Protein AF-A0A9P5J739-F1 (afdb_monomer)

Sequence (264 aa):
MPNDSCGRVELVLGLQVTRLSRQAAESRHHHNPAPRLNTVLTLGKTCRMSEDNEIWNPNIGSKTSILVLDRDVWLEILLHFDDPRDILCLRMVSKWLQLITLEMGVWNRFLRTQCAVNYVPSCTFPFSDMDRHQLERVTTRPYRMIHKLLSPDPMCIMETVLRLYSVPTSEDSADETILDISVIAGGRYVVTASSAQKVVVWDLGLSSALEGGPESSPQALAVIDAPERLFSIYTIMLRVLPTKDSSSYRVVLGVDTHDTNDWK

Radius of gyration: 24.79 Å; Cα contacts (8 Å, |Δi|>4): 273; chains: 1; bounding box: 56×50×78 Å

Structure (mmCIF, N/CA/C/O backbone):
data_AF-A0A9P5J739-F1
#
_entry.id   AF-A0A9P5J739-F1
#
loop_
_atom_site.group_PDB
_atom_site.id
_atom_site.type_symbol
_atom_site.label_atom_id
_atom_site.label_alt_id
_atom_site.label_comp_id
_atom_site.label_asym_id
_atom_site.label_entity_id
_atom_site.label_seq_id
_atom_site.pdbx_PDB_ins_code
_atom_site.Cartn_x
_atom_site.Cartn_y
_atom_site.Cartn_z
_atom_site.occupancy
_atom_site.B_iso_or_equiv
_atom_site.auth_seq_id
_atom_site.auth_comp_id
_atom_site.auth_asym_id
_atom_site.auth_atom_id
_atom_site.pdbx_PDB_model_num
ATOM 1 N N . MET A 1 1 ? -21.728 -30.200 36.024 1.00 36.47 1 MET A N 1
ATOM 2 C CA . MET A 1 1 ? -20.700 -29.148 35.908 1.00 36.47 1 MET A CA 1
ATOM 3 C C . MET A 1 1 ? -20.781 -28.660 34.472 1.00 36.47 1 MET A C 1
ATOM 5 O O . MET A 1 1 ? -20.498 -29.471 33.596 1.00 36.47 1 MET A O 1
ATOM 9 N N . PRO A 1 2 ? -21.355 -27.477 34.197 1.00 33.59 2 PRO A N 1
ATOM 10 C CA . PRO A 1 2 ? -21.497 -27.006 32.827 1.00 33.59 2 PRO A CA 1
ATOM 11 C C . PRO A 1 2 ? -20.138 -26.514 32.321 1.00 33.59 2 PRO A C 1
ATOM 13 O O . PRO A 1 2 ? -19.382 -25.904 33.066 1.00 33.59 2 PRO A O 1
ATOM 16 N N . ASN A 1 3 ? -19.835 -26.840 31.068 1.00 29.14 3 ASN A N 1
ATOM 17 C CA . ASN A 1 3 ? -18.685 -26.323 30.344 1.00 29.14 3 ASN A CA 1
ATOM 18 C C . ASN A 1 3 ? -18.867 -24.814 30.153 1.00 29.14 3 ASN A C 1
ATOM 20 O O . ASN A 1 3 ? -19.799 -24.409 29.453 1.00 29.14 3 ASN A O 1
ATOM 24 N N . ASP A 1 4 ? -17.981 -24.009 30.736 1.00 29.42 4 ASP A N 1
ATOM 25 C CA . ASP A 1 4 ? -17.870 -22.596 30.395 1.00 29.42 4 ASP A CA 1
ATOM 26 C C . ASP A 1 4 ? -17.334 -22.485 28.967 1.00 29.42 4 ASP A C 1
ATOM 28 O O . ASP A 1 4 ? -16.168 -22.717 28.650 1.00 29.42 4 ASP A O 1
ATOM 32 N N . SER A 1 5 ? -18.260 -22.204 28.059 1.00 29.22 5 SER A N 1
ATOM 33 C CA . SER A 1 5 ? -17.972 -21.869 26.679 1.00 29.22 5 SER A CA 1
ATOM 34 C C . SER A 1 5 ? -17.257 -20.520 26.636 1.00 29.22 5 SER A C 1
ATOM 36 O O . SER A 1 5 ? -17.880 -19.485 26.870 1.00 29.22 5 SER A O 1
ATOM 38 N N . CYS A 1 6 ? -15.970 -20.541 26.285 1.00 29.09 6 CYS A N 1
ATOM 39 C CA . CYS A 1 6 ? -15.212 -19.380 25.828 1.00 29.09 6 CYS A CA 1
ATOM 40 C C . CYS A 1 6 ? -16.013 -18.655 24.729 1.00 29.09 6 CYS A C 1
ATOM 42 O O . CYS A 1 6 ? -16.168 -19.144 23.604 1.00 29.09 6 CYS A O 1
ATOM 44 N N . GLY A 1 7 ? -16.602 -17.515 25.090 1.00 25.39 7 GLY A N 1
ATOM 45 C CA . GLY A 1 7 ? -17.452 -16.718 24.218 1.00 25.39 7 GLY A CA 1
ATOM 46 C C . GLY A 1 7 ? -16.613 -15.910 23.239 1.00 25.39 7 GLY A C 1
ATOM 47 O O . GLY A 1 7 ? -16.340 -14.737 23.471 1.00 25.39 7 GLY A O 1
ATOM 48 N N . ARG A 1 8 ? -16.219 -16.514 22.118 1.00 31.52 8 ARG A N 1
ATOM 49 C CA . ARG A 1 8 ? -15.669 -15.769 20.980 1.00 31.52 8 ARG A CA 1
ATOM 50 C C . ARG A 1 8 ? -16.797 -14.964 20.330 1.00 31.52 8 ARG A C 1
ATOM 52 O O . ARG A 1 8 ? -17.573 -15.499 19.542 1.00 31.52 8 ARG A O 1
ATOM 59 N N . VAL A 1 9 ? -16.897 -13.681 20.663 1.00 26.48 9 VAL A N 1
ATOM 60 C CA . VAL A 1 9 ? -17.798 -12.750 19.972 1.00 26.48 9 VAL A CA 1
ATOM 61 C C . VAL A 1 9 ? -17.115 -12.314 18.677 1.00 26.48 9 VAL A C 1
ATOM 63 O O . VAL A 1 9 ? -16.174 -11.530 18.696 1.00 26.48 9 VAL A O 1
ATOM 66 N N . GLU A 1 10 ? -17.554 -12.850 17.536 1.00 30.42 10 GLU A N 1
ATOM 67 C CA . GLU A 1 10 ? -17.090 -12.377 16.230 1.00 30.42 10 GLU A CA 1
ATOM 68 C C . GLU A 1 10 ? -17.941 -11.194 15.770 1.00 30.42 10 GLU A C 1
ATOM 70 O O . GLU A 1 10 ? -19.036 -11.366 15.232 1.00 30.42 10 GLU A O 1
ATOM 75 N N . LEU A 1 11 ? -17.418 -9.979 15.924 1.00 36.81 11 LEU A N 1
ATOM 76 C CA . LEU A 1 11 ? -17.921 -8.846 15.157 1.00 36.81 11 LEU A CA 1
ATOM 77 C C . LEU A 1 11 ? -17.356 -8.965 13.733 1.00 36.81 11 LEU A C 1
ATOM 79 O O . LEU A 1 11 ? -16.225 -8.567 13.462 1.00 36.81 11 LEU A O 1
ATOM 83 N N . VAL A 1 12 ? -18.109 -9.589 12.823 1.00 37.84 12 VAL A N 1
ATOM 84 C CA . VAL A 1 12 ? -17.742 -9.653 11.402 1.00 37.84 12 VAL A CA 1
ATOM 85 C C . VAL A 1 12 ? -18.142 -8.340 10.749 1.00 37.84 12 VAL A C 1
ATOM 87 O O . VAL A 1 12 ? -19.239 -8.193 10.213 1.00 37.84 12 VAL A O 1
ATOM 90 N N . LEU A 1 13 ? -17.228 -7.378 10.779 1.00 38.69 13 LEU A N 1
ATOM 91 C CA . LEU A 1 13 ? -17.367 -6.169 9.985 1.00 38.69 13 LEU A CA 1
ATOM 92 C C . LEU A 1 13 ? -16.955 -6.504 8.556 1.00 38.69 13 LEU A C 1
ATOM 94 O O . LEU A 1 13 ? -15.770 -6.557 8.225 1.00 38.69 13 LEU A O 1
ATOM 98 N N . GLY A 1 14 ? -17.941 -6.809 7.715 1.00 31.06 14 GLY A N 1
ATOM 99 C CA . GLY A 1 14 ? -17.743 -6.856 6.274 1.00 31.06 14 GLY A CA 1
ATOM 100 C C . GLY A 1 14 ? -17.562 -5.433 5.769 1.00 31.06 14 GLY A C 1
ATOM 101 O O . GLY A 1 14 ? -18.549 -4.758 5.493 1.00 31.06 14 GLY A O 1
ATOM 102 N N . LEU A 1 15 ? -16.318 -4.967 5.654 1.00 33.56 15 LEU A N 1
ATOM 103 C CA . LEU A 1 15 ? -16.038 -3.679 5.033 1.00 33.56 15 LEU A CA 1
ATOM 104 C C . LEU A 1 15 ? -16.091 -3.867 3.511 1.00 33.56 15 LEU A C 1
ATOM 106 O O . LEU A 1 15 ? -15.068 -3.921 2.833 1.00 33.56 15 LEU A O 1
ATOM 110 N N . GLN A 1 16 ? -17.299 -4.030 2.964 1.00 32.28 16 GLN A N 1
ATOM 111 C CA . GLN A 1 16 ? -17.499 -3.884 1.527 1.00 32.28 16 GLN A CA 1
ATOM 112 C C . GLN A 1 16 ? -17.360 -2.399 1.203 1.00 32.28 16 GLN A C 1
ATOM 114 O O . GLN A 1 16 ? -18.295 -1.621 1.381 1.00 32.28 16 GLN A O 1
ATOM 119 N N . VAL A 1 17 ? -16.191 -1.993 0.700 1.00 31.20 17 VAL A N 1
ATOM 120 C CA . VAL A 1 17 ? -16.054 -0.719 -0.020 1.00 31.20 17 VAL A CA 1
ATOM 121 C C . VAL A 1 17 ? -16.750 -0.882 -1.375 1.00 31.20 17 VAL A C 1
ATOM 123 O O . VAL A 1 17 ? -16.129 -0.926 -2.433 1.00 31.20 17 VAL A O 1
ATOM 126 N N . THR A 1 18 ? -18.068 -1.050 -1.358 1.00 29.05 18 THR A N 1
ATOM 127 C CA . THR A 1 18 ? -18.894 -0.981 -2.557 1.00 29.05 18 THR A CA 1
ATOM 128 C C . THR A 1 18 ? -19.096 0.490 -2.885 1.00 29.05 18 THR A C 1
ATOM 130 O O . THR A 1 18 ? -19.921 1.161 -2.266 1.00 29.05 18 THR A O 1
ATOM 133 N N . ARG A 1 19 ? -18.371 1.005 -3.890 1.00 32.91 19 ARG A N 1
ATOM 134 C CA . ARG A 1 19 ? -18.888 2.142 -4.670 1.00 32.91 19 ARG A CA 1
ATOM 135 C C . ARG A 1 19 ? -20.291 1.731 -5.137 1.00 32.91 19 ARG A C 1
ATOM 137 O O . ARG A 1 19 ? -20.443 0.701 -5.791 1.00 32.91 19 ARG A O 1
ATOM 144 N N . LEU A 1 20 ? -21.313 2.509 -4.778 1.00 30.77 20 LEU A N 1
ATOM 145 C CA . LEU A 1 20 ? -22.657 2.381 -5.339 1.00 30.77 20 LEU A CA 1
ATOM 146 C C . LEU A 1 20 ? -22.583 2.629 -6.854 1.00 30.77 20 LEU A C 1
ATOM 148 O O . LEU A 1 20 ? -22.642 3.767 -7.311 1.00 30.77 20 LEU A O 1
ATOM 152 N N . SER A 1 21 ? -22.474 1.563 -7.643 1.00 31.34 21 SER A N 1
ATOM 153 C CA . SER A 1 21 ? -22.811 1.576 -9.067 1.00 31.34 21 SER A CA 1
ATOM 154 C C . SER A 1 21 ? -23.526 0.279 -9.443 1.00 31.34 21 SER A C 1
ATOM 156 O O . SER A 1 21 ? -23.062 -0.817 -9.140 1.00 31.34 21 SER A O 1
ATOM 158 N N . ARG A 1 22 ? -24.697 0.442 -10.065 1.00 31.36 22 ARG A N 1
ATOM 159 C CA . ARG A 1 22 ? -25.649 -0.587 -10.508 1.00 31.36 22 ARG A CA 1
ATOM 160 C C . ARG A 1 22 ? -25.038 -1.672 -11.418 1.00 31.36 22 ARG A C 1
ATOM 162 O O . ARG A 1 22 ? -24.321 -1.345 -12.352 1.00 31.36 22 ARG A O 1
ATOM 169 N N . GLN A 1 23 ? -25.574 -2.886 -11.221 1.00 30.50 23 GLN A N 1
ATOM 170 C CA . GLN A 1 23 ? -25.835 -4.002 -12.162 1.00 30.50 23 GLN A CA 1
ATOM 171 C C . GLN A 1 23 ? -24.810 -5.137 -12.420 1.00 30.50 23 GLN A C 1
ATOM 173 O O . GLN A 1 23 ? -23.704 -4.905 -12.883 1.00 30.50 23 GLN A O 1
ATOM 178 N N . ALA A 1 24 ? -25.368 -6.360 -12.248 1.00 29.58 24 ALA A N 1
ATOM 179 C CA . ALA A 1 24 ? -25.164 -7.674 -12.908 1.00 29.58 24 ALA A CA 1
ATOM 180 C C . ALA A 1 24 ? -23.837 -8.445 -12.658 1.00 29.58 24 ALA A C 1
ATOM 182 O O . ALA A 1 24 ? -22.766 -7.931 -12.936 1.00 29.58 24 ALA A O 1
ATOM 183 N N . ALA A 1 25 ? -23.848 -9.609 -11.969 1.00 28.16 25 ALA A N 1
ATOM 184 C CA . ALA A 1 25 ? -24.137 -10.991 -12.455 1.00 28.16 25 ALA A CA 1
ATOM 185 C C . ALA A 1 25 ? -23.016 -11.498 -13.409 1.00 28.16 25 ALA A C 1
ATOM 187 O O . ALA A 1 25 ? -22.732 -10.809 -14.373 1.00 28.16 25 ALA A O 1
ATOM 188 N N . GLU A 1 26 ? -22.263 -12.600 -13.238 1.00 30.44 26 GLU A N 1
ATOM 189 C CA . GLU A 1 26 ? -22.502 -13.979 -12.762 1.00 30.44 26 GLU A CA 1
ATOM 190 C C . GLU A 1 26 ? -21.155 -14.737 -12.505 1.00 30.44 26 GLU A C 1
ATOM 192 O O . GLU A 1 26 ? -20.167 -14.458 -13.170 1.00 30.44 26 GLU A O 1
ATOM 197 N N . SER A 1 27 ? -21.148 -15.694 -11.547 1.00 32.00 27 SER A N 1
ATOM 198 C CA . SER A 1 27 ? -20.610 -17.100 -11.541 1.00 32.00 27 SER A CA 1
ATOM 199 C C . SER A 1 27 ? -19.379 -17.499 -12.422 1.00 32.00 27 SER A C 1
ATOM 201 O O . SER A 1 27 ? -19.347 -17.132 -13.583 1.00 32.00 27 SER A O 1
ATOM 203 N N . ARG A 1 28 ? -18.390 -18.370 -12.092 1.00 33.81 28 ARG A N 1
ATOM 204 C CA . ARG A 1 28 ? -18.250 -19.582 -11.229 1.00 33.81 28 ARG A CA 1
ATOM 205 C C . ARG A 1 28 ? -16.767 -20.081 -11.185 1.00 33.81 28 ARG A C 1
ATOM 207 O O . ARG A 1 28 ? -16.017 -19.860 -12.123 1.00 33.81 28 ARG A O 1
ATOM 214 N N . HIS A 1 29 ? -16.442 -20.821 -10.111 1.00 32.06 29 HIS A N 1
ATOM 215 C CA . HIS A 1 29 ? -15.453 -21.906 -9.835 1.00 32.06 29 HIS A CA 1
ATOM 216 C C . HIS A 1 29 ? -14.186 -22.199 -10.691 1.00 32.06 29 HIS A C 1
ATOM 218 O O . HIS A 1 29 ? -14.312 -22.539 -11.859 1.00 32.06 29 HIS A O 1
ATOM 224 N N . HIS A 1 30 ? -13.017 -22.358 -10.022 1.00 35.12 30 HIS A N 1
ATOM 225 C CA . HIS A 1 30 ? -12.230 -23.623 -9.944 1.00 35.12 30 HIS A CA 1
ATOM 226 C C . HIS A 1 30 ? -11.034 -23.592 -8.945 1.00 35.12 30 HIS A C 1
ATOM 228 O O . HIS A 1 30 ? -10.687 -22.547 -8.408 1.00 35.12 30 HIS A O 1
ATOM 234 N N . HIS A 1 31 ? -10.497 -24.785 -8.633 1.00 31.41 31 HIS A N 1
ATOM 235 C CA . HIS A 1 31 ? -9.646 -25.194 -7.494 1.00 31.41 31 HIS A CA 1
ATOM 236 C C . HIS A 1 31 ? -8.120 -25.297 -7.788 1.00 31.41 31 HIS A C 1
ATOM 238 O O . HIS A 1 31 ? -7.759 -25.757 -8.864 1.00 31.41 31 HIS A O 1
ATOM 244 N N . ASN A 1 32 ? -7.306 -25.110 -6.722 1.00 33.34 32 ASN A N 1
ATOM 245 C CA . ASN A 1 32 ? -5.982 -25.720 -6.383 1.00 33.34 32 ASN A CA 1
ATOM 246 C C . ASN A 1 32 ? -4.694 -25.344 -7.169 1.00 33.34 32 ASN A C 1
ATOM 248 O O . ASN A 1 32 ? -4.785 -24.949 -8.323 1.00 33.34 32 ASN A O 1
ATOM 252 N N . PRO A 1 33 ? -3.475 -25.658 -6.652 1.00 39.25 33 PRO A N 1
ATOM 253 C CA . PRO A 1 33 ? -2.885 -25.422 -5.321 1.00 39.25 33 PRO A CA 1
ATOM 254 C C . PRO A 1 33 ? -1.524 -24.662 -5.393 1.00 39.25 33 PRO A C 1
ATOM 256 O O . PRO A 1 33 ? -1.002 -24.360 -6.460 1.00 39.25 33 PRO A O 1
ATOM 259 N N . ALA A 1 34 ? -0.947 -24.356 -4.225 1.00 35.12 34 ALA A N 1
ATOM 260 C CA . ALA A 1 34 ? 0.280 -23.574 -4.005 1.00 35.12 34 ALA A CA 1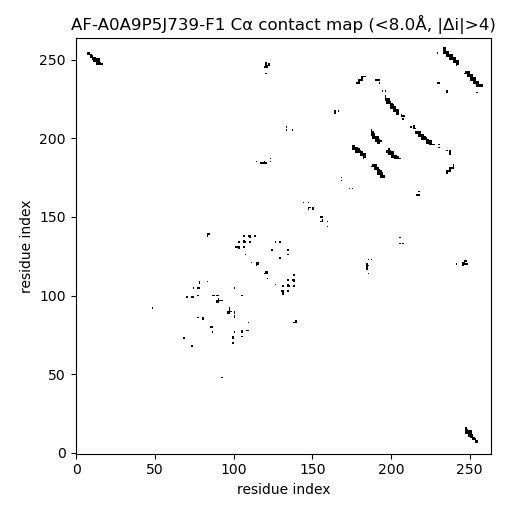
ATOM 261 C C . ALA A 1 34 ? 1.592 -24.169 -4.571 1.00 35.12 34 ALA A C 1
ATOM 263 O O . ALA A 1 34 ? 1.723 -25.392 -4.647 1.00 35.12 34 ALA A O 1
ATOM 264 N N . PRO A 1 35 ? 2.641 -23.334 -4.740 1.00 34.31 35 PRO A N 1
ATOM 265 C CA . PRO A 1 35 ? 4.021 -23.776 -4.586 1.00 34.31 35 PRO A CA 1
ATOM 266 C C . PRO A 1 35 ? 4.739 -23.104 -3.403 1.00 34.31 35 PRO A C 1
ATOM 268 O O . PRO A 1 35 ? 4.459 -21.976 -2.997 1.00 34.31 35 PRO A O 1
ATOM 271 N N . ARG A 1 36 ? 5.684 -23.864 -2.844 1.00 26.69 36 ARG A N 1
ATOM 272 C CA . ARG A 1 36 ? 6.583 -23.516 -1.741 1.00 26.69 36 ARG A CA 1
ATOM 273 C C . ARG A 1 36 ? 7.941 -23.014 -2.261 1.00 26.69 36 ARG A C 1
ATOM 275 O O . ARG A 1 36 ? 8.475 -23.599 -3.191 1.00 26.69 36 ARG A O 1
ATOM 282 N N . LEU A 1 37 ? 8.502 -22.076 -1.488 1.00 26.72 37 LEU A N 1
ATOM 283 C CA . LEU A 1 37 ? 9.913 -21.859 -1.102 1.00 26.72 37 LEU A CA 1
ATOM 284 C C . LEU A 1 37 ? 10.981 -21.403 -2.126 1.00 26.72 37 LEU A C 1
ATOM 286 O O . LEU A 1 37 ? 11.335 -22.111 -3.055 1.00 26.72 37 LEU A O 1
ATOM 290 N N . ASN A 1 38 ? 11.607 -20.285 -1.720 1.00 26.17 38 ASN A N 1
ATOM 291 C CA . ASN A 1 38 ? 13.031 -19.913 -1.730 1.00 26.17 38 ASN A CA 1
ATOM 292 C C . ASN A 1 38 ? 13.809 -19.881 -3.051 1.00 26.17 38 ASN A C 1
ATOM 294 O O . ASN A 1 38 ? 14.088 -20.922 -3.629 1.00 26.17 38 ASN A O 1
ATOM 298 N N . THR A 1 39 ? 14.379 -18.710 -3.368 1.00 23.33 39 THR A N 1
ATOM 299 C CA . THR A 1 39 ? 15.836 -18.512 -3.554 1.00 23.33 39 THR A CA 1
ATOM 300 C C . THR A 1 39 ? 16.164 -17.014 -3.488 1.00 23.33 39 THR A C 1
ATOM 302 O O . THR A 1 39 ? 15.528 -16.198 -4.145 1.00 23.33 39 THR A O 1
ATOM 305 N N . VAL A 1 40 ? 17.153 -16.660 -2.665 1.00 24.52 40 VAL A N 1
ATOM 306 C CA . VAL A 1 40 ? 17.750 -15.321 -2.555 1.00 24.52 40 VAL A CA 1
ATOM 307 C C . VAL A 1 40 ? 18.926 -15.250 -3.527 1.00 24.52 40 VAL A C 1
ATOM 309 O O . VAL A 1 40 ? 19.845 -16.061 -3.429 1.00 24.52 40 VAL A O 1
ATOM 312 N N . LEU A 1 41 ? 18.921 -14.272 -4.433 1.00 18.92 41 LEU A N 1
ATOM 313 C CA . LEU A 1 41 ? 20.075 -13.907 -5.254 1.00 18.92 41 LEU A CA 1
ATOM 314 C C . LEU A 1 41 ? 20.340 -12.411 -5.087 1.00 18.92 41 LEU A C 1
ATOM 316 O O . LEU A 1 41 ? 19.578 -11.570 -5.553 1.00 18.92 41 LEU A O 1
ATOM 320 N N . THR A 1 42 ? 21.434 -12.086 -4.405 1.00 23.81 42 THR A N 1
ATOM 321 C CA . THR A 1 42 ? 21.932 -10.716 -4.271 1.00 23.81 42 THR A CA 1
ATOM 322 C C . THR A 1 42 ? 22.977 -10.482 -5.355 1.00 23.81 42 THR A C 1
ATOM 324 O O . THR A 1 42 ? 24.037 -11.106 -5.332 1.00 23.81 42 THR A O 1
ATOM 327 N N . LEU A 1 43 ? 22.706 -9.579 -6.299 1.00 21.38 43 LEU A N 1
ATOM 328 C CA . LEU A 1 43 ? 23.658 -9.178 -7.337 1.00 21.38 43 LEU A CA 1
ATOM 329 C C . LEU A 1 43 ? 23.899 -7.670 -7.240 1.00 21.38 43 LEU A C 1
ATOM 331 O O . LEU A 1 43 ? 23.127 -6.855 -7.731 1.00 21.38 43 LEU A O 1
ATOM 335 N N . GLY A 1 44 ? 24.982 -7.300 -6.558 1.00 24.39 44 GLY A N 1
ATOM 336 C CA . GLY A 1 44 ? 25.488 -5.934 -6.536 1.00 24.39 44 GLY A CA 1
ATOM 337 C C . GLY A 1 44 ? 26.398 -5.688 -7.736 1.00 24.39 44 GLY A C 1
ATOM 338 O O . GLY A 1 44 ? 27.455 -6.307 -7.844 1.00 24.39 44 GLY A O 1
ATOM 339 N N . LYS A 1 45 ? 26.015 -4.763 -8.619 1.00 27.05 45 LYS A N 1
ATOM 340 C CA . LYS A 1 45 ? 26.937 -4.107 -9.554 1.00 27.05 45 LYS A CA 1
ATOM 341 C C . LYS A 1 45 ? 26.637 -2.616 -9.597 1.00 27.05 45 LYS A C 1
ATOM 343 O O . LYS A 1 45 ? 25.527 -2.199 -9.905 1.00 27.05 45 LYS A O 1
ATOM 348 N N . THR A 1 46 ? 27.649 -1.818 -9.293 1.00 28.81 46 THR A N 1
ATOM 349 C CA . THR A 1 46 ? 27.668 -0.378 -9.526 1.00 28.81 46 THR A CA 1
ATOM 350 C C . THR A 1 46 ? 28.055 -0.128 -10.984 1.00 28.81 46 THR A C 1
ATOM 352 O O . THR A 1 46 ? 29.165 -0.441 -11.409 1.00 28.81 46 THR A O 1
ATOM 355 N N . CYS A 1 47 ? 27.133 0.422 -11.774 1.00 28.53 47 CYS A N 1
ATOM 356 C CA . CYS A 1 47 ? 27.419 0.892 -13.129 1.00 28.53 47 CYS A CA 1
ATOM 357 C C . CYS A 1 47 ? 27.895 2.352 -13.074 1.00 28.53 47 CYS A C 1
ATOM 359 O O . CYS A 1 47 ? 27.150 3.231 -12.649 1.00 28.53 47 CYS A O 1
ATOM 361 N N . ARG A 1 48 ? 29.132 2.616 -13.518 1.00 32.22 48 ARG A N 1
ATOM 362 C CA . ARG A 1 48 ? 29.571 3.960 -13.930 1.00 32.22 48 ARG A CA 1
ATOM 363 C C . ARG A 1 48 ? 29.215 4.142 -15.404 1.00 32.22 48 ARG A C 1
ATOM 365 O O . ARG A 1 48 ? 29.589 3.304 -16.219 1.00 32.22 48 ARG A O 1
ATOM 372 N N . MET A 1 49 ? 28.497 5.212 -15.724 1.00 31.41 49 MET A N 1
ATOM 373 C CA . MET A 1 49 ? 28.136 5.585 -17.095 1.00 31.41 49 MET A CA 1
ATOM 374 C C . MET A 1 49 ? 29.209 6.532 -17.660 1.00 31.41 49 MET A C 1
ATOM 376 O O . MET A 1 49 ? 29.619 7.445 -16.944 1.00 31.41 49 MET A O 1
ATOM 380 N N . SER A 1 50 ? 29.677 6.310 -18.899 1.00 36.31 50 SER A N 1
ATOM 381 C CA . SER A 1 50 ? 30.435 7.317 -19.663 1.00 36.31 50 SER A CA 1
ATOM 382 C C . SER A 1 50 ? 29.476 8.140 -20.522 1.00 36.31 50 SER A C 1
ATOM 384 O O . SER A 1 50 ? 28.493 7.623 -21.053 1.00 36.31 50 SER A O 1
ATOM 386 N N . GLU A 1 51 ? 29.738 9.442 -20.594 1.00 37.91 51 GLU A N 1
ATOM 387 C CA . GLU A 1 51 ? 28.926 10.434 -21.297 1.00 37.91 51 GLU A CA 1
ATOM 388 C C . GLU A 1 51 ? 29.396 10.593 -22.748 1.00 37.91 51 GLU A C 1
ATOM 390 O O . GLU A 1 51 ? 29.925 11.634 -23.122 1.00 37.91 51 GLU A O 1
ATOM 395 N N . ASP A 1 52 ? 29.191 9.579 -23.587 1.00 46.44 52 ASP A N 1
ATOM 396 C CA . ASP A 1 52 ? 29.435 9.713 -25.027 1.00 46.44 52 ASP A CA 1
ATOM 397 C C . ASP A 1 52 ? 28.095 9.896 -25.761 1.00 46.44 52 ASP A C 1
ATOM 399 O O . ASP A 1 52 ? 27.384 8.948 -26.095 1.00 46.44 52 ASP A O 1
ATOM 403 N N . ASN A 1 53 ? 27.715 11.163 -25.970 1.00 43.50 53 ASN A N 1
ATOM 404 C CA . ASN A 1 53 ? 26.566 11.569 -26.787 1.00 43.50 53 ASN A CA 1
ATOM 405 C C . ASN A 1 53 ? 26.932 11.492 -28.283 1.00 43.50 53 ASN A C 1
ATOM 407 O O . ASN A 1 53 ? 27.186 12.514 -28.922 1.00 43.50 53 ASN A O 1
ATOM 411 N N . GLU A 1 54 ? 26.936 10.292 -28.863 1.00 45.75 54 GLU A N 1
ATOM 412 C CA . GLU A 1 54 ? 26.986 10.142 -30.321 1.00 45.75 54 GLU A CA 1
ATOM 413 C C . GLU A 1 54 ? 25.583 10.245 -30.942 1.00 45.75 54 GLU A C 1
ATOM 415 O O . GLU A 1 54 ? 24.627 9.575 -30.542 1.00 45.75 54 GLU A O 1
ATOM 420 N N . ILE A 1 55 ? 25.463 11.115 -31.948 1.00 47.62 55 ILE A N 1
ATOM 421 C CA . ILE A 1 55 ? 24.275 11.271 -32.790 1.00 47.62 55 ILE A CA 1
ATOM 422 C C . ILE A 1 55 ? 24.138 10.005 -33.647 1.00 47.62 55 ILE A C 1
ATOM 424 O O . ILE A 1 55 ? 24.980 9.718 -34.495 1.00 47.62 55 ILE A O 1
ATOM 428 N N . TRP A 1 56 ? 23.074 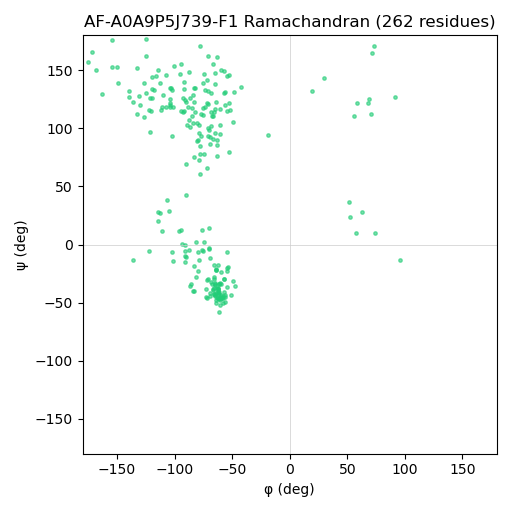9.239 -33.408 1.00 47.31 56 TRP A N 1
ATOM 429 C CA . TRP A 1 56 ? 22.809 7.948 -34.046 1.00 47.31 56 TRP A CA 1
ATOM 430 C C . TRP A 1 56 ? 22.673 8.078 -35.577 1.00 47.31 56 TRP A C 1
ATOM 432 O O . TRP A 1 56 ? 21.758 8.740 -36.068 1.00 47.31 56 TRP A O 1
ATOM 442 N N . ASN A 1 57 ? 23.580 7.439 -36.329 1.00 48.25 57 ASN A N 1
ATOM 443 C CA . ASN A 1 57 ? 23.575 7.395 -37.796 1.00 48.25 57 ASN A CA 1
ATOM 444 C C . ASN A 1 57 ? 23.258 5.958 -38.286 1.00 48.25 57 ASN A C 1
ATOM 446 O O . ASN A 1 57 ? 24.051 5.052 -38.027 1.00 48.25 57 ASN A O 1
ATOM 450 N N . PRO A 1 58 ? 22.130 5.712 -38.984 1.00 49.44 58 PRO A N 1
ATOM 451 C CA . PRO A 1 58 ? 21.604 4.359 -39.230 1.00 49.44 58 PRO A CA 1
ATOM 452 C C . PRO A 1 58 ? 22.332 3.478 -40.269 1.00 49.44 58 PRO A C 1
ATOM 454 O O . PRO A 1 58 ? 21.875 2.366 -40.514 1.00 49.44 58 PRO A O 1
ATOM 457 N N . ASN A 1 59 ? 23.433 3.907 -40.898 1.00 52.91 59 ASN A N 1
ATOM 458 C CA . ASN A 1 59 ? 23.902 3.282 -42.152 1.00 52.91 59 ASN A CA 1
ATOM 459 C C . ASN A 1 59 ? 25.258 2.544 -42.126 1.00 52.91 59 ASN A C 1
ATOM 461 O O . ASN A 1 59 ? 25.900 2.432 -43.169 1.00 52.91 59 ASN A O 1
ATOM 465 N N . ILE A 1 60 ? 25.716 1.984 -40.999 1.00 51.25 60 ILE A N 1
ATOM 466 C CA . ILE A 1 60 ? 26.959 1.181 -40.984 1.00 51.25 60 ILE A CA 1
ATOM 467 C C . ILE A 1 60 ? 26.773 -0.148 -40.234 1.00 51.25 60 ILE A C 1
ATOM 469 O O . ILE A 1 60 ? 26.641 -0.158 -39.019 1.00 51.25 60 ILE A O 1
ATOM 473 N N . GLY A 1 61 ? 26.828 -1.260 -40.984 1.00 48.50 61 GLY A N 1
ATOM 474 C CA . GLY A 1 61 ? 27.334 -2.586 -40.581 1.00 48.50 61 GLY A CA 1
ATOM 475 C C . GLY A 1 61 ? 26.724 -3.258 -39.342 1.00 48.50 61 GLY A C 1
ATOM 476 O O . GLY A 1 61 ? 27.003 -2.876 -38.212 1.00 48.50 61 GLY A O 1
ATOM 477 N N .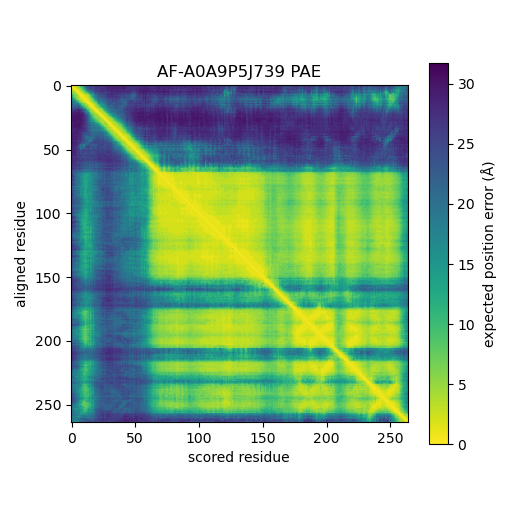 SER A 1 62 ? 25.972 -4.343 -39.559 1.00 54.81 62 SER A N 1
ATOM 478 C CA . SER A 1 62 ? 25.134 -5.082 -38.598 1.00 54.81 62 SER A CA 1
ATOM 479 C C . SER A 1 62 ? 25.815 -5.535 -37.291 1.00 54.81 62 SER A C 1
ATOM 481 O O . SER A 1 62 ? 26.114 -6.713 -37.087 1.00 54.81 62 SER A O 1
ATOM 483 N N . LYS A 1 63 ? 25.958 -4.624 -36.332 1.00 55.34 63 LYS A N 1
ATOM 484 C CA . LYS A 1 63 ? 25.767 -4.962 -34.923 1.00 55.34 63 LYS A CA 1
ATOM 485 C C . LYS A 1 63 ? 24.290 -4.738 -34.651 1.00 55.34 63 LYS A C 1
ATOM 487 O O . LYS A 1 63 ? 23.850 -3.595 -34.567 1.00 55.34 63 LYS A O 1
ATOM 492 N N . THR A 1 64 ? 23.509 -5.813 -34.575 1.00 53.69 64 THR A N 1
ATOM 493 C CA . THR A 1 64 ? 22.128 -5.743 -34.088 1.00 53.69 64 THR A CA 1
ATOM 494 C C . THR A 1 64 ? 22.192 -5.295 -32.637 1.00 53.69 64 THR A C 1
ATOM 496 O O . THR A 1 64 ? 22.374 -6.101 -31.725 1.00 53.69 64 THR A O 1
ATOM 499 N N . SER A 1 65 ? 22.160 -3.980 -32.437 1.00 74.75 65 SER A N 1
ATOM 500 C CA . SER A 1 65 ? 22.052 -3.403 -31.112 1.00 74.75 65 SER A CA 1
ATOM 501 C C . SER A 1 65 ? 20.781 -3.965 -30.493 1.00 74.75 65 SER A C 1
ATOM 503 O O . SER A 1 65 ? 19.723 -3.943 -31.118 1.00 74.75 65 SER A O 1
ATOM 505 N N . ILE A 1 66 ? 20.880 -4.474 -29.267 1.00 74.50 66 ILE A N 1
ATOM 506 C CA . ILE A 1 66 ? 19.724 -4.946 -28.492 1.00 74.50 66 ILE A CA 1
ATOM 507 C C . ILE A 1 66 ? 18.633 -3.866 -28.377 1.00 74.50 66 ILE A C 1
ATOM 509 O O . ILE A 1 66 ? 17.467 -4.163 -28.154 1.00 74.50 66 ILE A O 1
ATOM 513 N N . LEU A 1 67 ? 18.995 -2.602 -28.608 1.00 73.44 67 LEU A N 1
ATOM 514 C CA . LEU A 1 67 ? 18.088 -1.462 -28.668 1.00 73.44 67 LEU A CA 1
ATOM 515 C C . LEU A 1 67 ? 17.163 -1.450 -29.906 1.00 73.44 67 LEU A C 1
ATOM 517 O O . LEU A 1 67 ? 16.338 -0.552 -30.008 1.00 73.44 67 LEU A O 1
ATOM 521 N N . VAL A 1 68 ? 17.282 -2.410 -30.833 1.00 84.44 68 VAL A N 1
ATOM 522 C CA . VAL A 1 68 ? 16.443 -2.528 -32.050 1.00 84.44 68 VAL A CA 1
ATOM 523 C C . VAL A 1 68 ? 15.267 -3.503 -31.855 1.00 84.44 68 VAL A C 1
ATOM 525 O O . VAL A 1 68 ? 14.621 -3.898 -32.817 1.00 84.44 68 VAL A O 1
ATOM 528 N N . LEU A 1 69 ? 14.968 -3.934 -30.626 1.00 89.44 69 LEU A N 1
ATOM 529 C CA . LEU A 1 69 ? 13.745 -4.709 -30.388 1.00 89.44 69 LEU A CA 1
ATOM 530 C C . LEU A 1 69 ? 12.514 -3.791 -30.424 1.00 89.44 69 LEU A C 1
ATOM 532 O O . LEU A 1 69 ? 12.572 -2.641 -29.982 1.00 89.44 69 LEU A O 1
ATOM 536 N N . ASP A 1 70 ? 11.390 -4.328 -30.897 1.00 92.69 70 ASP A N 1
ATOM 537 C CA . ASP A 1 70 ? 10.111 -3.623 -30.893 1.00 92.69 70 ASP A CA 1
ATOM 538 C C . ASP A 1 70 ? 9.679 -3.245 -29.471 1.00 92.69 70 ASP A C 1
ATOM 540 O O . ASP A 1 70 ? 9.973 -3.936 -28.489 1.00 92.69 70 ASP A O 1
ATOM 544 N N . ARG A 1 71 ? 8.932 -2.141 -29.362 1.00 92.94 71 ARG A N 1
ATOM 545 C CA . ARG A 1 71 ? 8.426 -1.612 -28.086 1.00 92.94 71 ARG A CA 1
ATOM 546 C C . ARG A 1 71 ? 7.698 -2.675 -27.261 1.00 92.94 71 ARG A C 1
ATOM 548 O O . ARG A 1 71 ? 7.940 -2.771 -26.062 1.00 92.94 71 ARG A O 1
ATOM 555 N N . ASP A 1 72 ? 6.856 -3.484 -27.896 1.00 93.69 72 ASP A N 1
ATOM 556 C CA . ASP A 1 72 ? 6.061 -4.508 -27.211 1.00 93.69 72 ASP A CA 1
ATOM 557 C C . ASP A 1 72 ? 6.934 -5.635 -26.639 1.00 93.69 72 ASP A C 1
ATOM 559 O O . ASP A 1 72 ? 6.666 -6.133 -25.546 1.00 93.69 72 ASP A O 1
ATOM 563 N N . VAL A 1 73 ? 8.032 -5.982 -27.321 1.00 94.81 73 VAL A N 1
ATOM 564 C CA . VAL A 1 73 ? 9.009 -6.967 -26.828 1.00 94.81 73 VAL A CA 1
ATOM 565 C C . VAL A 1 73 ? 9.700 -6.438 -25.577 1.00 94.81 73 VAL A C 1
ATOM 567 O O . VAL A 1 73 ? 9.853 -7.162 -24.596 1.00 94.81 73 VAL A O 1
ATOM 570 N N . TRP A 1 74 ? 10.081 -5.161 -25.575 1.00 94.38 74 TRP A N 1
ATOM 571 C CA . TRP A 1 74 ? 10.667 -4.538 -24.393 1.00 94.38 74 TRP A CA 1
ATOM 572 C C . TRP A 1 74 ? 9.690 -4.414 -23.236 1.00 94.38 74 TRP A C 1
ATOM 574 O O . TRP A 1 74 ? 10.094 -4.645 -22.100 1.00 94.38 74 TRP A O 1
ATOM 584 N N . LEU A 1 75 ? 8.421 -4.091 -23.494 1.00 94.19 75 LEU A N 1
ATOM 585 C CA . LEU A 1 75 ? 7.393 -4.122 -22.456 1.00 94.19 75 LEU A CA 1
ATOM 586 C C . LEU A 1 75 ? 7.294 -5.518 -21.847 1.00 94.19 75 LEU A C 1
ATOM 588 O O . LEU A 1 75 ? 7.321 -5.637 -20.627 1.00 94.19 75 LEU A O 1
ATOM 592 N N . GLU A 1 76 ? 7.273 -6.572 -22.660 1.00 94.69 76 GLU A N 1
ATOM 593 C CA . GLU A 1 76 ? 7.224 -7.934 -22.132 1.00 94.69 76 GLU A CA 1
ATOM 594 C C . GLU A 1 76 ? 8.483 -8.287 -21.327 1.00 94.69 76 GLU A C 1
ATOM 596 O O . GLU A 1 76 ? 8.363 -8.831 -20.231 1.00 94.69 76 GLU A O 1
ATOM 601 N N . ILE A 1 77 ? 9.679 -7.896 -21.784 1.00 95.00 77 ILE A N 1
ATOM 602 C CA . ILE A 1 77 ? 10.930 -8.056 -21.019 1.00 95.00 77 ILE A C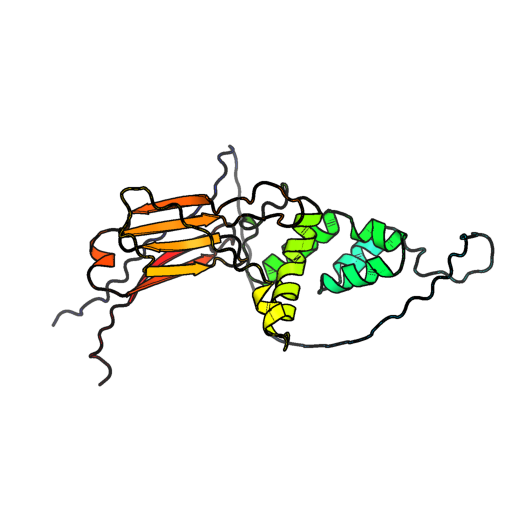A 1
ATOM 603 C C . ILE A 1 77 ? 10.849 -7.320 -19.675 1.00 95.00 77 ILE A C 1
ATOM 605 O O . ILE A 1 77 ? 11.189 -7.890 -18.640 1.00 95.00 77 ILE A O 1
ATOM 609 N N . LEU A 1 78 ? 10.373 -6.071 -19.663 1.00 94.62 78 LEU A N 1
ATOM 610 C CA . LEU A 1 78 ? 10.235 -5.281 -18.437 1.00 94.62 78 LEU A CA 1
ATOM 611 C C . LEU A 1 78 ? 9.285 -5.943 -17.434 1.00 94.62 78 LEU A C 1
ATOM 613 O O . LEU A 1 78 ? 9.492 -5.838 -16.230 1.00 94.62 78 LEU A O 1
ATOM 617 N N . LEU A 1 79 ? 8.262 -6.645 -17.917 1.00 92.38 79 LEU A N 1
ATOM 618 C CA . LEU A 1 79 ? 7.261 -7.318 -17.088 1.00 92.38 79 LEU A CA 1
ATOM 619 C C . LEU A 1 79 ? 7.741 -8.658 -16.515 1.00 92.38 79 LEU A C 1
ATOM 621 O O . LEU A 1 79 ? 7.035 -9.234 -15.688 1.00 92.38 79 LEU A O 1
ATOM 625 N N . HIS A 1 80 ? 8.923 -9.126 -16.929 1.00 94.00 80 HIS A N 1
ATOM 626 C CA . HIS A 1 80 ? 9.611 -10.280 -16.349 1.00 94.00 80 HIS A CA 1
ATOM 627 C C . HIS A 1 80 ? 10.571 -9.907 -15.210 1.00 94.00 80 HIS A C 1
ATOM 629 O O . HIS A 1 80 ? 11.128 -10.806 -14.585 1.00 94.00 80 HIS A O 1
ATOM 635 N N . PHE A 1 81 ? 10.791 -8.618 -14.921 1.00 93.69 81 PHE A N 1
ATOM 636 C CA . PHE A 1 81 ? 11.544 -8.241 -13.724 1.00 93.69 81 PHE A CA 1
ATOM 637 C C . PHE A 1 81 ? 10.687 -8.461 -12.476 1.00 93.69 81 PHE A C 1
ATOM 639 O O . PHE A 1 81 ? 9.539 -8.027 -12.415 1.00 93.69 81 PHE A O 1
ATOM 646 N N . ASP A 1 82 ? 11.265 -9.090 -11.455 1.00 90.62 82 ASP A N 1
ATOM 647 C CA . ASP A 1 82 ? 10.604 -9.266 -10.157 1.00 90.62 82 ASP A CA 1
ATOM 648 C C . ASP A 1 82 ? 10.726 -8.009 -9.282 1.00 90.62 82 ASP A C 1
ATOM 650 O O . ASP A 1 82 ? 9.864 -7.724 -8.443 1.00 90.62 82 ASP A O 1
ATOM 654 N N . ASP A 1 83 ? 11.800 -7.238 -9.488 1.00 92.25 83 ASP A N 1
ATOM 655 C CA . ASP A 1 83 ? 12.142 -6.078 -8.679 1.00 92.25 83 ASP A CA 1
ATOM 656 C C . ASP A 1 83 ? 11.903 -4.758 -9.435 1.00 92.25 83 ASP A C 1
ATOM 658 O O . ASP A 1 83 ? 12.566 -4.477 -10.438 1.00 92.25 83 ASP A O 1
ATOM 662 N N . PRO A 1 84 ? 11.011 -3.877 -8.946 1.00 93.50 84 PRO A N 1
ATOM 663 C CA . PRO A 1 84 ? 10.776 -2.571 -9.563 1.00 93.50 84 PRO A CA 1
ATOM 664 C C . PRO A 1 84 ? 12.015 -1.659 -9.566 1.00 93.50 84 PRO A C 1
ATOM 666 O O . PRO A 1 84 ? 12.052 -0.681 -10.315 1.00 93.50 84 PRO A O 1
ATOM 669 N N . ARG A 1 85 ? 13.035 -1.934 -8.741 1.00 93.50 85 ARG A N 1
ATOM 670 C CA . ARG A 1 85 ? 14.300 -1.183 -8.739 1.00 93.50 85 ARG A CA 1
ATOM 671 C C . ARG A 1 85 ? 15.105 -1.416 -10.010 1.00 93.50 85 ARG A C 1
ATOM 673 O O . ARG A 1 85 ? 15.750 -0.480 -10.476 1.00 93.50 85 ARG A O 1
ATOM 680 N N . ASP A 1 86 ? 15.024 -2.603 -10.601 1.00 94.50 86 ASP A N 1
ATOM 681 C CA . ASP A 1 86 ? 15.754 -2.914 -11.832 1.00 94.50 86 ASP A CA 1
ATOM 682 C C . ASP A 1 86 ? 15.250 -2.058 -12.997 1.00 94.50 86 ASP A C 1
ATOM 684 O O . ASP A 1 86 ? 16.042 -1.556 -13.794 1.00 94.50 86 ASP A O 1
ATOM 688 N N . ILE A 1 87 ? 13.946 -1.767 -13.027 1.00 94.50 87 ILE A N 1
ATOM 689 C CA . ILE A 1 87 ? 13.347 -0.817 -13.973 1.00 94.50 87 ILE A CA 1
ATOM 690 C C . ILE A 1 87 ? 13.929 0.589 -13.794 1.00 94.50 87 ILE A C 1
ATOM 692 O O . ILE A 1 87 ? 14.235 1.267 -14.778 1.00 94.50 87 ILE A O 1
ATOM 696 N N . LEU A 1 88 ? 14.097 1.040 -12.547 1.00 93.94 88 LEU A N 1
ATOM 697 C CA . LEU A 1 88 ? 14.700 2.344 -12.264 1.00 93.94 88 LEU A CA 1
ATOM 698 C C . LEU A 1 88 ? 16.172 2.390 -12.691 1.00 93.94 88 LEU A C 1
ATOM 700 O O . LEU A 1 88 ? 16.617 3.405 -13.220 1.00 93.94 88 LEU A O 1
ATOM 704 N N . CYS A 1 89 ? 16.913 1.296 -12.518 1.00 94.44 89 CYS A N 1
ATOM 705 C CA . CYS A 1 89 ? 18.282 1.177 -13.017 1.00 94.44 89 CYS A CA 1
ATOM 706 C C . CYS A 1 89 ? 18.326 1.219 -14.554 1.00 94.44 89 CYS A C 1
ATOM 708 O O . CYS A 1 89 ? 19.139 1.948 -15.120 1.00 94.44 89 CYS A O 1
ATOM 710 N N . LEU A 1 90 ? 17.421 0.508 -15.239 1.00 93.50 90 LEU A N 1
ATOM 711 C CA . LEU A 1 90 ? 17.317 0.514 -16.706 1.00 93.50 90 LEU A CA 1
ATOM 712 C C . LEU A 1 90 ? 17.003 1.899 -17.273 1.00 93.50 90 LEU A C 1
ATOM 714 O O . LEU A 1 90 ? 17.509 2.260 -18.338 1.00 93.50 90 LEU A O 1
ATOM 718 N N . ARG A 1 91 ? 16.213 2.697 -16.548 1.00 94.31 91 ARG A N 1
ATOM 719 C CA . ARG A 1 91 ? 15.897 4.084 -16.915 1.00 94.31 91 ARG A CA 1
ATOM 720 C C . ARG A 1 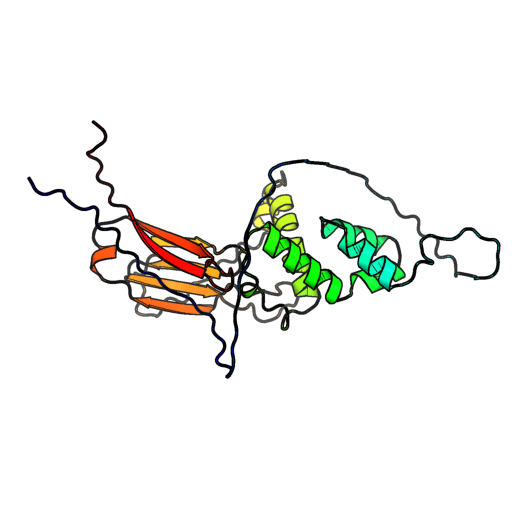91 ? 17.151 4.947 -17.081 1.00 94.31 91 ARG A C 1
ATOM 722 O O . ARG A 1 91 ? 17.138 5.875 -17.882 1.00 94.31 91 ARG A O 1
ATOM 729 N N . MET A 1 92 ? 18.229 4.636 -16.362 1.00 95.00 92 MET A N 1
ATOM 730 C CA . MET A 1 92 ? 19.488 5.382 -16.436 1.00 95.00 92 MET A CA 1
ATOM 731 C C . MET A 1 92 ? 20.338 5.020 -17.661 1.00 95.00 92 MET A C 1
ATOM 733 O O . MET A 1 92 ? 21.274 5.745 -17.974 1.00 95.00 92 MET A O 1
ATOM 737 N N . VAL A 1 93 ? 20.027 3.922 -18.358 1.00 94.31 93 VAL A N 1
ATOM 738 C CA . VAL A 1 93 ? 20.879 3.371 -19.425 1.00 94.31 93 VAL A CA 1
ATOM 739 C C . VAL A 1 93 ? 20.663 4.072 -20.767 1.00 94.31 93 VAL A C 1
ATOM 741 O O . VAL A 1 93 ? 21.619 4.289 -21.508 1.00 94.31 93 VAL A O 1
ATOM 744 N N . SER A 1 94 ? 19.418 4.405 -21.125 1.00 93.50 94 SER A N 1
ATOM 745 C CA . SER A 1 94 ? 19.120 5.100 -22.384 1.00 93.50 94 SER A CA 1
ATOM 746 C C . SER A 1 94 ? 17.822 5.904 -22.317 1.00 93.50 94 SER A C 1
ATOM 748 O O . SER A 1 94 ? 16.887 5.542 -21.604 1.00 93.50 94 SER A O 1
ATOM 750 N N . LYS A 1 95 ? 17.726 6.968 -23.129 1.00 93.62 95 LYS A N 1
ATOM 751 C CA . LYS A 1 95 ? 16.506 7.794 -23.247 1.00 93.62 95 LYS A CA 1
ATOM 752 C C . LYS A 1 95 ? 15.296 6.981 -23.710 1.00 93.62 95 LYS A C 1
ATOM 754 O O . LYS A 1 95 ? 14.171 7.248 -23.308 1.00 93.62 95 LYS A O 1
ATOM 759 N N . TRP A 1 96 ? 15.522 5.985 -24.558 1.00 92.38 96 TRP A N 1
ATOM 760 C CA . TRP A 1 96 ? 14.457 5.144 -25.087 1.00 92.38 96 TRP A CA 1
ATOM 761 C C . TRP A 1 96 ? 13.899 4.188 -24.022 1.00 92.38 96 TRP A C 1
ATOM 763 O O . TRP A 1 96 ? 12.686 4.134 -23.822 1.00 92.38 96 TRP A O 1
ATOM 773 N N . LEU A 1 97 ? 14.777 3.525 -23.257 1.00 93.50 97 LEU A N 1
ATOM 774 C CA . LEU A 1 97 ? 14.366 2.727 -22.096 1.00 93.50 97 LEU A CA 1
ATOM 775 C C . LEU A 1 97 ? 13.706 3.609 -21.039 1.00 93.50 97 LEU A C 1
ATOM 777 O O . LEU A 1 97 ? 12.705 3.221 -20.440 1.00 93.50 97 LEU A O 1
ATOM 781 N N . GLN A 1 98 ? 14.203 4.830 -20.849 1.00 95.38 98 GLN A N 1
ATOM 782 C CA . GLN A 1 98 ? 13.535 5.797 -19.997 1.00 95.38 98 GLN A CA 1
ATOM 783 C C . GLN A 1 98 ? 12.092 6.032 -20.444 1.00 95.38 98 GLN A C 1
ATOM 785 O O . GLN A 1 98 ? 11.204 5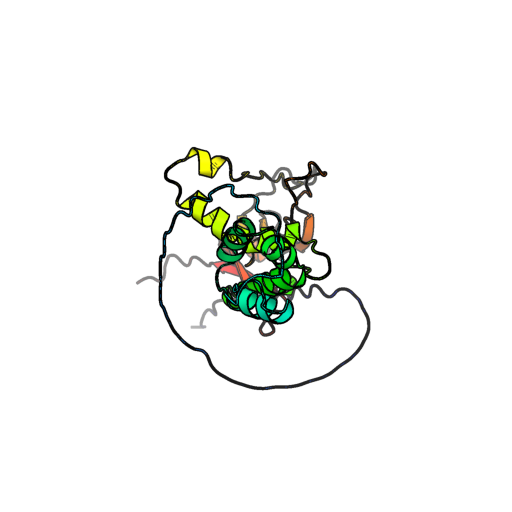.909 -19.614 1.00 95.38 98 GLN A O 1
ATOM 790 N N . LEU A 1 99 ? 11.826 6.288 -21.725 1.00 95.0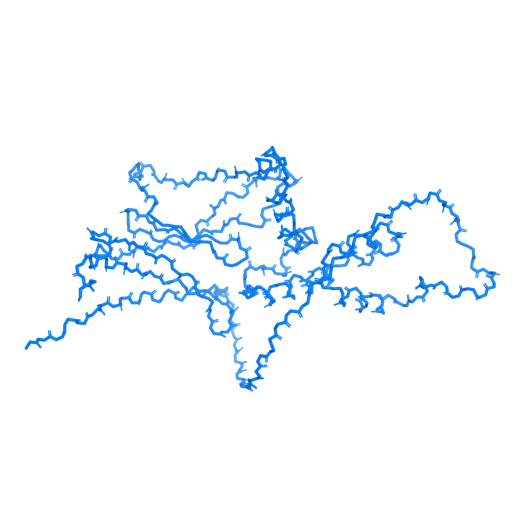6 99 LEU A N 1
ATOM 791 C CA . LEU A 1 99 ? 10.460 6.511 -22.212 1.00 95.06 99 LEU A CA 1
ATOM 792 C C . LEU A 1 99 ? 9.529 5.315 -21.963 1.00 95.06 99 LEU A C 1
ATOM 794 O O . LEU A 1 99 ? 8.413 5.509 -21.487 1.00 95.06 99 LEU A O 1
ATOM 798 N N . ILE A 1 100 ? 9.985 4.087 -22.207 1.00 95.50 100 ILE A N 1
ATOM 799 C CA . ILE A 1 100 ? 9.140 2.891 -22.032 1.00 95.50 100 ILE A CA 1
ATOM 800 C C . ILE A 1 100 ? 8.904 2.569 -20.559 1.00 95.50 100 ILE A C 1
ATOM 802 O O . ILE A 1 100 ? 7.795 2.222 -20.158 1.00 95.50 100 ILE A O 1
ATOM 806 N N . THR A 1 101 ? 9.914 2.752 -19.710 1.00 96.25 101 THR A N 1
ATOM 807 C CA . THR A 1 101 ? 9.763 2.577 -18.256 1.00 96.25 101 THR A CA 1
ATOM 808 C C . THR A 1 101 ? 8.901 3.664 -17.603 1.00 96.25 101 THR A C 1
ATOM 810 O O . THR A 1 101 ? 8.645 3.605 -16.399 1.00 96.25 101 THR A O 1
ATOM 813 N N . LEU A 1 102 ? 8.451 4.676 -18.353 1.00 95.50 102 LEU A N 1
ATOM 814 C CA . LEU A 1 102 ? 7.482 5.677 -17.899 1.00 95.50 102 LEU A CA 1
ATOM 815 C C . LEU A 1 102 ? 6.037 5.295 -18.254 1.00 95.50 102 LEU A C 1
ATOM 817 O O . LEU A 1 102 ? 5.112 6.031 -17.918 1.00 95.50 102 LEU A O 1
ATOM 821 N N . GLU A 1 103 ? 5.796 4.156 -18.895 1.00 96.06 103 GLU A N 1
ATOM 822 C CA . GLU A 1 103 ? 4.435 3.752 -19.226 1.00 96.06 103 GLU A CA 1
ATOM 823 C C . GLU A 1 103 ? 3.625 3.339 -17.994 1.00 96.06 103 GLU A C 1
ATOM 825 O O . GLU A 1 103 ? 4.043 2.509 -17.185 1.00 96.06 103 GLU A O 1
ATOM 830 N N . MET A 1 104 ? 2.405 3.876 -17.890 1.00 95.88 104 MET A N 1
ATOM 831 C CA . MET A 1 104 ? 1.449 3.550 -16.822 1.00 95.88 104 MET A CA 1
ATOM 832 C C . MET A 1 104 ? 1.181 2.046 -16.706 1.00 95.88 104 MET A C 1
ATOM 834 O O . MET A 1 104 ? 1.005 1.530 -15.604 1.00 95.88 104 MET A O 1
ATOM 838 N N . GLY A 1 105 ? 1.137 1.341 -17.842 1.00 95.38 105 GLY A N 1
ATOM 839 C CA . GLY A 1 105 ? 0.863 -0.095 -17.896 1.00 95.38 105 GLY A CA 1
ATOM 840 C C . GLY A 1 105 ? 1.914 -0.932 -17.168 1.00 95.38 105 GLY A C 1
ATOM 841 O O . GLY A 1 105 ? 1.550 -1.874 -16.464 1.00 95.38 105 GLY A O 1
ATOM 842 N N . VAL A 1 106 ? 3.190 -0.539 -17.265 1.00 95.25 106 VAL A N 1
ATOM 843 C CA . VAL A 1 106 ? 4.303 -1.207 -16.578 1.00 95.25 106 VAL A CA 1
ATOM 844 C C . VAL A 1 106 ? 4.082 -1.120 -15.071 1.00 95.25 106 VAL A C 1
ATOM 846 O O . VAL A 1 106 ? 3.908 -2.141 -14.411 1.00 95.25 106 VAL A O 1
ATOM 849 N N . TRP A 1 107 ? 3.969 0.092 -14.527 1.00 96.31 107 TRP A N 1
ATOM 850 C CA . TRP A 1 107 ? 3.827 0.291 -13.082 1.00 96.31 107 TRP A CA 1
ATOM 851 C C . TRP A 1 107 ? 2.530 -0.281 -12.508 1.00 96.31 107 TRP A C 1
ATOM 853 O O . TRP A 1 107 ? 2.537 -0.815 -11.401 1.00 96.31 107 TRP A O 1
ATOM 863 N N . ASN A 1 108 ? 1.431 -0.245 -13.265 1.00 95.88 108 ASN A N 1
ATOM 864 C CA . ASN A 1 108 ? 0.191 -0.912 -12.873 1.00 95.88 108 ASN A CA 1
ATOM 865 C C . ASN A 1 108 ? 0.372 -2.426 -12.736 1.00 95.88 108 ASN A C 1
ATOM 867 O O . ASN A 1 108 ? -0.074 -3.009 -11.744 1.00 95.88 108 ASN A O 1
ATOM 871 N N . ARG A 1 109 ? 1.018 -3.075 -13.714 1.00 94.81 109 ARG A N 1
ATOM 872 C CA . ARG A 1 109 ? 1.269 -4.520 -13.656 1.00 94.81 109 ARG A CA 1
ATOM 873 C C . ARG A 1 109 ? 2.203 -4.858 -12.497 1.00 94.81 109 ARG A C 1
ATOM 875 O O . ARG A 1 109 ? 1.871 -5.757 -11.733 1.00 94.81 109 ARG A O 1
ATOM 882 N N . PHE A 1 110 ? 3.268 -4.084 -12.287 1.00 94.50 110 PHE A N 1
ATOM 883 C CA . PHE A 1 110 ? 4.157 -4.255 -11.135 1.00 94.50 110 PHE A CA 1
ATOM 884 C C . PHE A 1 110 ? 3.431 -4.137 -9.799 1.00 94.50 110 PHE A C 1
ATOM 886 O O . PHE A 1 110 ? 3.553 -5.026 -8.958 1.00 94.50 110 PHE A O 1
ATOM 893 N N . LEU A 1 111 ? 2.641 -3.078 -9.605 1.00 94.50 111 LEU A N 1
ATOM 894 C CA . LEU A 1 111 ? 1.906 -2.893 -8.360 1.00 94.50 111 LEU A CA 1
ATOM 895 C C . LEU A 1 111 ? 0.914 -4.040 -8.123 1.00 94.50 111 LEU A C 1
ATOM 897 O O . LEU A 1 111 ? 0.821 -4.530 -7.002 1.00 94.50 111 LEU A O 1
ATOM 901 N N . ARG A 1 112 ? 0.216 -4.517 -9.163 1.00 94.50 112 ARG A N 1
ATOM 902 C CA . ARG A 1 112 ? -0.686 -5.680 -9.061 1.00 94.50 112 ARG A CA 1
ATOM 903 C C . ARG A 1 112 ? 0.056 -6.958 -8.685 1.00 94.50 112 ARG A C 1
ATOM 905 O O . ARG A 1 112 ? -0.398 -7.661 -7.787 1.00 94.50 112 ARG A O 1
ATOM 912 N N . THR A 1 113 ? 1.188 -7.237 -9.330 1.00 93.31 113 THR A N 1
ATOM 913 C CA . THR A 1 113 ? 2.026 -8.399 -9.007 1.00 93.31 113 THR A CA 1
ATOM 914 C C . THR A 1 113 ? 2.510 -8.324 -7.563 1.00 93.31 113 THR A C 1
ATOM 916 O O . THR A 1 113 ? 2.341 -9.280 -6.812 1.00 93.31 113 THR A O 1
ATOM 919 N N . GLN A 1 114 ? 3.022 -7.169 -7.131 1.00 91.69 114 GLN A N 1
ATOM 920 C CA . GLN A 1 114 ? 3.461 -6.957 -5.751 1.00 91.69 114 GLN A CA 1
ATOM 921 C C . GLN A 1 114 ? 2.306 -7.104 -4.755 1.00 91.69 114 GLN A C 1
ATOM 923 O O . GLN A 1 114 ? 2.479 -7.721 -3.707 1.00 91.69 114 GLN A O 1
ATOM 928 N N . CYS A 1 115 ? 1.114 -6.605 -5.081 1.00 92.12 115 CYS A N 1
ATOM 929 C CA . CYS A 1 115 ? -0.069 -6.809 -4.250 1.00 92.12 115 CYS A CA 1
ATOM 930 C C . CYS A 1 115 ? -0.416 -8.298 -4.122 1.00 92.12 115 CYS A C 1
ATOM 932 O O . CYS A 1 115 ? -0.614 -8.780 -3.011 1.00 92.12 115 CYS A O 1
ATOM 934 N N . ALA A 1 116 ? -0.412 -9.042 -5.231 1.00 91.31 116 ALA A N 1
ATOM 935 C CA . ALA A 1 116 ? -0.686 -10.477 -5.226 1.00 91.31 116 ALA A CA 1
ATOM 936 C C . ALA A 1 116 ? 0.346 -11.266 -4.400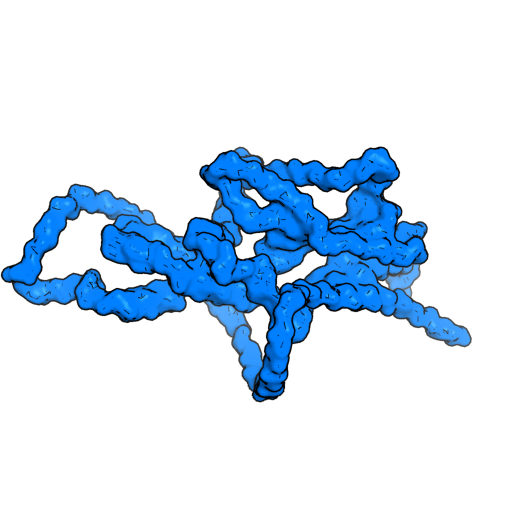 1.00 91.31 116 ALA A C 1
ATOM 938 O O . ALA A 1 116 ? -0.037 -12.085 -3.568 1.00 91.31 116 ALA A O 1
ATOM 939 N N . VAL A 1 117 ? 1.640 -10.977 -4.576 1.00 91.19 117 VAL A N 1
ATOM 940 C CA . VAL A 1 117 ? 2.740 -11.628 -3.840 1.00 91.19 117 VAL A CA 1
ATOM 941 C C . VAL A 1 117 ? 2.663 -11.348 -2.335 1.00 91.19 117 VAL A C 1
ATOM 943 O O . VAL A 1 117 ? 2.923 -12.238 -1.530 1.00 91.19 117 VAL A O 1
ATOM 946 N N . ASN A 1 118 ? 2.272 -10.132 -1.947 1.00 88.44 118 ASN A N 1
ATOM 947 C CA . ASN A 1 118 ? 2.196 -9.709 -0.546 1.00 88.44 118 ASN A CA 1
ATOM 948 C C . ASN A 1 118 ? 0.797 -9.882 0.077 1.00 88.44 118 ASN A C 1
ATOM 950 O O . ASN A 1 118 ? 0.543 -9.344 1.155 1.00 88.44 118 ASN A O 1
ATOM 954 N N . TYR A 1 119 ? -0.114 -10.606 -0.586 1.00 89.81 119 TYR A N 1
ATOM 955 C CA . TYR A 1 119 ? -1.500 -10.809 -0.140 1.00 89.81 119 TYR A CA 1
ATOM 956 C C . TYR A 1 119 ? -2.233 -9.499 0.199 1.00 89.81 119 TYR A C 1
ATOM 958 O O . TYR A 1 119 ? -3.021 -9.429 1.144 1.00 89.81 119 TYR A O 1
ATOM 966 N N . VAL A 1 120 ? -1.962 -8.444 -0.570 1.00 90.62 120 VAL A N 1
ATOM 967 C CA . VAL A 1 120 ? -2.654 -7.158 -0.483 1.00 90.62 120 VAL A CA 1
ATOM 968 C C . VAL A 1 120 ? -3.819 -7.169 -1.476 1.00 90.62 120 VAL A C 1
ATOM 970 O O . VAL A 1 120 ? -3.586 -7.207 -2.685 1.00 90.62 120 VAL A O 1
ATOM 973 N N . PRO A 1 121 ? -5.074 -7.123 -1.002 1.00 88.81 121 PRO A N 1
ATOM 974 C CA . PRO A 1 121 ? -6.245 -6.848 -1.820 1.00 88.81 121 PRO A CA 1
ATOM 975 C C . PRO A 1 121 ? -6.054 -5.726 -2.840 1.00 88.81 121 PRO A C 1
ATOM 977 O O . PRO A 1 121 ? -5.572 -4.637 -2.526 1.00 88.81 121 PRO A O 1
ATOM 980 N N . SER A 1 122 ? -6.513 -5.957 -4.071 1.00 86.38 122 SER A N 1
ATOM 981 C CA . SER A 1 122 ? -6.453 -4.945 -5.129 1.00 86.38 122 SER A CA 1
ATOM 982 C C . SER A 1 122 ? -7.301 -3.711 -4.811 1.00 86.38 122 SER A C 1
ATOM 984 O O . SER A 1 122 ? -7.036 -2.642 -5.344 1.00 86.38 122 SER A O 1
ATOM 986 N N . CYS A 1 123 ? -8.300 -3.824 -3.930 1.00 84.75 123 CYS A N 1
ATOM 987 C CA . CYS A 1 123 ? -9.104 -2.687 -3.479 1.00 84.75 123 CYS A CA 1
ATOM 988 C C . CYS A 1 123 ? -8.303 -1.659 -2.665 1.00 84.75 123 CYS A C 1
ATOM 990 O O . CYS A 1 123 ? -8.750 -0.525 -2.511 1.00 84.75 123 CYS A O 1
ATOM 992 N N . THR A 1 124 ? -7.126 -2.030 -2.151 1.00 88.88 124 THR A N 1
ATOM 993 C CA . THR A 1 124 ? -6.281 -1.132 -1.353 1.00 88.88 124 THR A CA 1
ATOM 994 C C . THR A 1 124 ? -5.751 0.035 -2.167 1.00 88.88 124 THR A C 1
ATOM 996 O O . THR A 1 124 ? -5.574 1.136 -1.641 1.00 88.88 124 THR A O 1
ATOM 999 N N . PHE A 1 125 ? -5.560 -0.172 -3.468 1.00 91.06 125 PHE A N 1
ATOM 1000 C CA . PHE A 1 125 ? -5.044 0.836 -4.380 1.00 91.06 125 PHE A CA 1
ATOM 1001 C C . PHE A 1 125 ? -6.052 1.089 -5.511 1.00 91.06 125 PHE A C 1
ATOM 1003 O O . PHE A 1 125 ? -6.459 0.152 -6.197 1.00 91.06 125 PHE A O 1
ATOM 1010 N N . PRO A 1 126 ? -6.472 2.342 -5.752 1.00 90.69 126 PRO A N 1
ATOM 1011 C CA . PRO A 1 126 ? -7.398 2.680 -6.816 1.00 90.69 126 PRO A CA 1
ATOM 1012 C C . PRO A 1 126 ? -6.603 2.814 -8.119 1.00 90.69 126 PRO A C 1
ATOM 1014 O O . PRO A 1 126 ? -6.338 3.917 -8.578 1.00 90.69 126 PRO A O 1
ATOM 1017 N N . PHE A 1 127 ? -6.185 1.688 -8.705 1.00 90.50 127 PHE A N 1
ATOM 1018 C CA . PHE A 1 127 ? -5.293 1.649 -9.878 1.00 90.50 127 PHE A CA 1
ATOM 1019 C C . PHE A 1 127 ? -5.728 2.559 -11.041 1.00 90.50 127 PHE A C 1
ATOM 1021 O O . PHE A 1 127 ? -4.878 3.053 -11.773 1.00 90.50 127 PHE A O 1
ATOM 1028 N N . SER A 1 128 ? -7.037 2.765 -11.225 1.00 90.94 128 SER A N 1
ATOM 1029 C CA . SER A 1 128 ? -7.596 3.645 -12.261 1.00 90.94 128 SER A CA 1
ATOM 1030 C C . SER A 1 128 ? -7.378 5.131 -11.991 1.00 90.94 128 SER A C 1
ATOM 1032 O O . SER A 1 128 ? -7.292 5.911 -12.933 1.00 90.94 128 SER A O 1
ATOM 1034 N N . ASP A 1 129 ? -7.312 5.506 -10.715 1.00 91.00 129 ASP A N 1
ATOM 1035 C CA . ASP A 1 129 ? -7.307 6.894 -10.255 1.00 91.00 129 ASP A CA 1
ATOM 1036 C C . ASP A 1 129 ? -5.878 7.333 -9.872 1.00 91.00 129 ASP A C 1
ATOM 1038 O O . ASP A 1 129 ? -5.643 8.502 -9.576 1.00 91.00 129 ASP A O 1
ATOM 1042 N N . MET A 1 130 ? -4.918 6.398 -9.872 1.00 92.44 130 MET A N 1
ATOM 1043 C CA . MET A 1 130 ? -3.519 6.670 -9.560 1.00 92.44 130 MET A CA 1
ATOM 1044 C C . MET A 1 130 ? -2.766 7.217 -10.767 1.00 92.44 130 MET A C 1
ATOM 1046 O O . MET A 1 130 ? -2.829 6.653 -11.859 1.00 92.44 130 MET A O 1
ATOM 1050 N N . ASP A 1 131 ? -1.976 8.267 -10.551 1.00 93.38 131 ASP A N 1
ATOM 1051 C CA . ASP A 1 131 ? -1.018 8.737 -11.548 1.00 93.38 131 ASP A CA 1
ATOM 1052 C C . ASP A 1 131 ? 0.254 7.860 -11.584 1.00 93.38 131 ASP A C 1
ATOM 1054 O O . ASP A 1 131 ? 0.499 6.997 -10.732 1.00 93.38 131 ASP A O 1
ATOM 1058 N N . ARG A 1 132 ? 1.106 8.097 -12.586 1.00 94.00 132 ARG A N 1
ATOM 1059 C CA . ARG A 1 132 ? 2.363 7.357 -12.777 1.00 94.00 132 ARG A CA 1
ATOM 1060 C C . ARG A 1 132 ? 3.288 7.442 -11.569 1.00 94.00 132 ARG A C 1
ATOM 1062 O O . ARG A 1 132 ? 3.882 6.439 -11.178 1.00 94.00 132 ARG A O 1
ATOM 1069 N N . HIS A 1 133 ? 3.442 8.637 -11.010 1.00 91.94 133 HIS A N 1
ATOM 1070 C CA . HIS A 1 133 ? 4.339 8.882 -9.888 1.00 91.94 133 HIS A CA 1
ATOM 1071 C C . HIS A 1 133 ? 3.843 8.164 -8.633 1.00 91.94 133 HIS A C 1
ATOM 1073 O O . HIS A 1 133 ? 4.643 7.600 -7.885 1.00 91.94 133 HIS A O 1
ATOM 1079 N N . GLN A 1 134 ? 2.529 8.128 -8.419 1.00 91.88 134 GLN A N 1
ATOM 1080 C CA . GLN A 1 134 ? 1.892 7.377 -7.351 1.00 91.88 134 GLN A CA 1
ATOM 1081 C C . GLN A 1 134 ? 2.115 5.875 -7.525 1.00 91.88 134 GLN A C 1
ATOM 1083 O O . GLN A 1 134 ? 2.541 5.235 -6.563 1.00 91.88 134 GLN A O 1
ATOM 1088 N N . LEU A 1 135 ? 1.902 5.321 -8.724 1.00 94.56 135 LEU A N 1
ATOM 1089 C CA . LEU A 1 135 ? 2.140 3.898 -8.994 1.00 94.56 135 LEU A CA 1
ATOM 1090 C C . LEU A 1 135 ? 3.606 3.515 -8.761 1.00 94.56 135 LEU A C 1
ATOM 1092 O O . LEU A 1 135 ? 3.886 2.598 -7.987 1.00 94.56 135 LEU A O 1
ATOM 1096 N N . GLU A 1 136 ? 4.543 4.246 -9.370 1.00 94.00 136 GLU A N 1
ATOM 1097 C CA . GLU A 1 136 ? 5.988 4.022 -9.226 1.00 94.00 136 GLU A CA 1
ATOM 1098 C C . GLU A 1 136 ? 6.411 4.075 -7.755 1.00 94.00 136 GLU A C 1
ATOM 1100 O O . GLU A 1 136 ? 7.111 3.198 -7.238 1.00 94.00 136 GLU A O 1
ATOM 1105 N N . ARG A 1 137 ? 5.921 5.080 -7.033 1.00 89.75 137 ARG A N 1
ATOM 1106 C CA . ARG A 1 137 ? 6.268 5.274 -5.633 1.00 89.75 137 ARG A CA 1
ATOM 1107 C C . ARG A 1 137 ? 5.682 4.208 -4.721 1.00 89.75 137 ARG A C 1
ATOM 1109 O O . ARG A 1 137 ? 6.404 3.742 -3.849 1.00 89.75 137 ARG A O 1
ATOM 1116 N N . VAL A 1 138 ? 4.411 3.836 -4.875 1.00 91.19 138 VAL A N 1
ATOM 1117 C CA . VAL A 1 138 ? 3.799 2.783 -4.045 1.00 91.19 138 VAL A CA 1
ATOM 1118 C C . VAL A 1 138 ? 4.517 1.456 -4.280 1.00 91.19 138 VAL A C 1
ATOM 1120 O O . VAL A 1 138 ? 4.872 0.784 -3.316 1.00 91.19 138 VAL A O 1
ATOM 1123 N N . THR A 1 139 ? 4.829 1.139 -5.537 1.00 93.12 139 THR A N 1
ATOM 1124 C CA . THR A 1 139 ? 5.548 -0.087 -5.915 1.00 93.12 139 THR A CA 1
ATOM 1125 C C . THR A 1 139 ? 6.957 -0.141 -5.312 1.00 93.12 139 THR A C 1
ATOM 1127 O O . THR A 1 139 ? 7.410 -1.190 -4.864 1.00 93.12 139 THR A O 1
ATOM 1130 N N . THR A 1 140 ? 7.659 0.992 -5.251 1.00 91.62 140 THR A N 1
ATOM 1131 C CA . THR A 1 140 ? 9.042 1.065 -4.740 1.00 91.62 140 THR A CA 1
ATOM 1132 C C . THR A 1 140 ? 9.130 1.325 -3.231 1.00 91.62 140 THR A C 1
ATOM 1134 O O . THR A 1 140 ? 10.204 1.195 -2.636 1.00 91.62 140 THR A O 1
ATOM 1137 N N . ARG A 1 141 ? 8.015 1.678 -2.575 1.00 87.44 141 ARG A N 1
ATOM 1138 C CA . ARG A 1 141 ? 7.975 2.066 -1.156 1.00 87.44 141 ARG A CA 1
ATOM 1139 C C . ARG A 1 141 ? 8.479 0.983 -0.198 1.00 87.44 141 ARG A C 1
ATOM 1141 O O . ARG A 1 141 ? 9.270 1.358 0.668 1.00 87.44 141 ARG A O 1
ATOM 1148 N N . PRO A 1 142 ? 8.107 -0.309 -0.327 1.00 86.94 142 PRO A N 1
ATOM 1149 C CA . PRO A 1 142 ? 8.617 -1.350 0.567 1.00 86.94 142 PRO A CA 1
ATOM 1150 C C . PRO A 1 142 ? 10.146 -1.407 0.569 1.00 86.94 142 PRO A C 1
ATOM 1152 O O . PRO A 1 142 ? 10.767 -1.420 1.626 1.00 86.94 142 PRO A O 1
ATOM 1155 N N . TYR A 1 143 ? 10.767 -1.314 -0.607 1.00 87.62 143 TYR A N 1
ATOM 1156 C CA . TYR A 1 143 ? 12.222 -1.319 -0.744 1.00 87.62 143 TYR A CA 1
ATOM 1157 C C . TYR A 1 143 ? 12.873 -0.090 -0.121 1.00 87.62 143 TYR A C 1
ATOM 1159 O O . TYR A 1 143 ? 13.877 -0.214 0.576 1.00 87.62 143 TYR A O 1
ATOM 1167 N N . ARG A 1 144 ? 12.292 1.099 -0.331 1.00 83.88 144 ARG A N 1
ATOM 1168 C CA . ARG A 1 144 ? 12.782 2.333 0.302 1.00 83.88 144 ARG A CA 1
ATOM 1169 C C . ARG A 1 144 ? 12.680 2.245 1.822 1.00 83.88 144 ARG A C 1
ATOM 1171 O O . ARG A 1 144 ? 13.604 2.660 2.508 1.00 83.88 144 ARG A O 1
ATOM 1178 N N . MET A 1 145 ? 11.588 1.683 2.337 1.00 83.19 145 MET A N 1
ATOM 1179 C CA . MET A 1 145 ? 11.395 1.475 3.770 1.00 83.19 145 MET A CA 1
ATOM 1180 C C . MET A 1 145 ? 12.421 0.490 4.334 1.00 83.19 145 MET A C 1
ATOM 1182 O O . MET A 1 145 ? 13.102 0.829 5.294 1.00 83.19 145 MET A O 1
ATOM 1186 N N . ILE A 1 146 ? 12.593 -0.681 3.715 1.00 85.81 146 ILE A N 1
ATOM 1187 C CA . ILE A 1 146 ? 13.580 -1.685 4.143 1.00 85.81 146 ILE A CA 1
ATOM 1188 C C . ILE A 1 146 ? 14.995 -1.109 4.092 1.00 85.81 146 ILE A C 1
ATOM 1190 O O . ILE A 1 146 ? 15.740 -1.243 5.054 1.00 85.81 146 ILE A O 1
ATOM 1194 N N . HIS A 1 147 ? 15.360 -0.420 3.009 1.00 84.25 147 HIS A N 1
ATOM 1195 C CA . HIS A 1 147 ? 16.668 0.220 2.888 1.00 84.25 147 HIS A CA 1
ATOM 1196 C C . HIS A 1 147 ? 16.924 1.214 4.026 1.00 84.25 147 HIS A C 1
ATOM 1198 O O . HIS A 1 147 ? 18.021 1.257 4.570 1.00 84.25 147 HIS A O 1
ATOM 1204 N N . LYS A 1 148 ? 15.912 2.001 4.408 1.00 81.38 148 LYS A N 1
ATOM 1205 C CA . LYS A 1 148 ? 16.023 2.923 5.542 1.00 81.38 148 LYS A CA 1
ATOM 1206 C C . LYS A 1 148 ? 16.118 2.197 6.884 1.00 81.38 148 LYS A C 1
ATOM 1208 O O . LYS A 1 148 ? 16.937 2.585 7.703 1.00 81.38 148 LYS A O 1
ATOM 1213 N N . LEU A 1 149 ? 15.333 1.140 7.092 1.00 82.06 149 LEU A N 1
ATOM 1214 C CA . LEU A 1 149 ? 15.370 0.333 8.320 1.00 82.06 149 LEU A CA 1
ATOM 1215 C C . LEU A 1 149 ? 16.699 -0.409 8.505 1.00 82.06 149 LEU A C 1
ATOM 1217 O O . LEU A 1 149 ? 17.137 -0.603 9.632 1.00 82.06 149 LEU A O 1
ATOM 1221 N N . LEU A 1 150 ? 17.325 -0.830 7.406 1.00 86.62 150 LEU A N 1
ATOM 1222 C CA . LEU A 1 150 ? 18.628 -1.496 7.408 1.00 86.62 150 LEU A CA 1
ATOM 1223 C C . LEU A 1 150 ? 19.803 -0.509 7.363 1.00 86.62 150 LEU A C 1
ATOM 1225 O O . LEU A 1 150 ? 20.955 -0.939 7.417 1.00 86.62 150 LEU A O 1
ATOM 1229 N N . SER A 1 151 ? 19.536 0.793 7.237 1.00 86.06 151 SER A N 1
ATOM 1230 C CA . SER A 1 151 ? 20.589 1.801 7.232 1.00 86.06 151 SER A CA 1
ATOM 1231 C C . SER A 1 151 ? 21.229 1.878 8.622 1.00 86.06 151 SER A C 1
ATOM 1233 O O . SER A 1 151 ? 20.508 2.014 9.610 1.00 86.06 151 SER A O 1
ATOM 1235 N N . PRO A 1 152 ? 22.570 1.835 8.730 1.00 83.88 152 PRO A N 1
ATOM 1236 C CA . PRO A 1 152 ? 23.258 1.994 10.010 1.00 83.88 152 PRO A CA 1
ATOM 1237 C C . PRO A 1 152 ? 23.157 3.425 10.558 1.00 83.88 152 PRO A C 1
ATOM 1239 O O . PRO A 1 152 ? 23.516 3.659 11.708 1.00 83.88 152 PRO A O 1
ATOM 1242 N N . ASP A 1 153 ? 22.701 4.380 9.742 1.00 85.06 153 ASP A N 1
ATOM 1243 C CA . ASP A 1 153 ? 22.527 5.770 10.139 1.00 85.06 153 ASP A CA 1
ATOM 1244 C C . ASP A 1 153 ? 21.161 5.986 10.828 1.00 85.06 153 ASP A C 1
ATOM 1246 O O . ASP A 1 153 ? 20.123 5.963 10.152 1.00 85.06 153 ASP A O 1
ATOM 1250 N N . PRO A 1 154 ? 21.129 6.250 12.150 1.00 69.75 154 PRO A N 1
ATOM 1251 C CA . PRO A 1 154 ? 19.890 6.498 12.883 1.00 69.75 154 PRO A CA 1
ATOM 1252 C C . PRO A 1 154 ? 19.155 7.767 12.417 1.00 69.75 154 PRO A C 1
ATOM 1254 O O . PRO A 1 154 ? 17.936 7.861 12.586 1.00 69.75 154 PRO A O 1
ATOM 1257 N N . MET A 1 155 ? 19.844 8.725 11.784 1.00 69.88 155 MET A N 1
ATOM 1258 C CA . MET A 1 155 ? 19.206 9.918 11.208 1.00 69.88 155 MET A CA 1
ATOM 1259 C C . MET A 1 155 ? 18.390 9.591 9.955 1.00 69.88 155 MET A C 1
ATOM 1261 O O . MET A 1 155 ? 17.336 10.188 9.727 1.00 69.88 155 MET A O 1
ATOM 1265 N N . CYS A 1 156 ? 18.795 8.572 9.196 1.00 64.00 156 CYS A N 1
ATOM 1266 C CA . CYS A 1 156 ? 18.072 8.119 8.008 1.00 64.00 156 CYS A CA 1
ATOM 1267 C C . CYS A 1 156 ? 16.684 7.533 8.355 1.00 64.00 156 CYS A C 1
ATOM 1269 O O . CYS A 1 156 ? 15.739 7.621 7.560 1.00 64.00 156 CYS A O 1
ATOM 1271 N N . ILE A 1 157 ? 16.535 6.983 9.568 1.00 61.44 157 ILE A N 1
ATOM 1272 C CA . ILE A 1 157 ? 15.261 6.474 10.094 1.00 61.44 157 ILE A CA 1
ATOM 1273 C C . ILE A 1 157 ? 14.326 7.639 10.448 1.00 61.44 157 ILE A C 1
ATOM 1275 O O . ILE A 1 157 ? 13.167 7.617 10.035 1.00 61.44 157 ILE A O 1
ATOM 1279 N N . MET A 1 158 ? 14.834 8.678 11.121 1.00 52.19 158 MET A N 1
ATOM 1280 C CA . MET A 1 158 ? 14.069 9.878 11.510 1.00 52.19 158 MET A CA 1
ATOM 1281 C C . MET A 1 158 ? 13.519 10.659 10.304 1.00 52.19 158 MET A C 1
ATOM 1283 O O . MET A 1 158 ? 12.405 11.175 10.355 1.00 52.19 158 MET A O 1
ATOM 1287 N N . GLU A 1 159 ? 14.250 10.684 9.186 1.00 54.50 159 GLU A N 1
ATOM 1288 C CA . GLU A 1 159 ? 13.804 11.321 7.936 1.00 54.50 159 GLU A CA 1
ATOM 1289 C C . GLU A 1 159 ? 12.735 10.494 7.187 1.00 54.50 159 GLU A C 1
ATOM 1291 O O . GLU A 1 159 ? 12.168 10.904 6.168 1.00 54.50 159 GLU A O 1
ATOM 1296 N N . THR A 1 160 ? 12.418 9.288 7.668 1.00 53.34 160 THR A N 1
ATOM 1297 C CA . THR A 1 160 ? 11.165 8.613 7.311 1.00 53.34 160 THR A CA 1
ATOM 1298 C C . THR A 1 160 ? 10.056 9.315 8.058 1.00 53.34 160 THR A C 1
ATOM 1300 O O . THR A 1 160 ? 9.637 8.821 9.093 1.00 53.34 160 THR A O 1
ATOM 1303 N N . VAL A 1 161 ? 9.659 10.482 7.530 1.00 53.00 161 VAL A N 1
ATOM 1304 C CA . VAL A 1 161 ? 8.621 11.387 8.034 1.00 53.00 161 VAL A CA 1
ATOM 1305 C C . VAL A 1 161 ? 7.705 10.639 8.995 1.00 53.00 161 VAL A C 1
ATOM 1307 O O . VAL A 1 161 ? 6.780 9.943 8.564 1.00 53.00 161 VAL A O 1
ATOM 1310 N N . LEU A 1 162 ? 8.024 10.726 10.292 1.00 54.62 162 LEU A N 1
ATOM 1311 C CA . LEU A 1 162 ? 7.102 10.379 11.358 1.00 54.62 162 LEU A CA 1
ATOM 1312 C C . LEU A 1 162 ? 5.979 11.384 11.189 1.00 54.62 162 LEU A C 1
ATOM 1314 O O . LEU A 1 162 ? 6.021 12.490 11.721 1.00 54.62 162 LEU A O 1
ATOM 1318 N N . ARG A 1 163 ? 5.027 11.043 10.323 1.00 60.66 163 ARG A N 1
ATOM 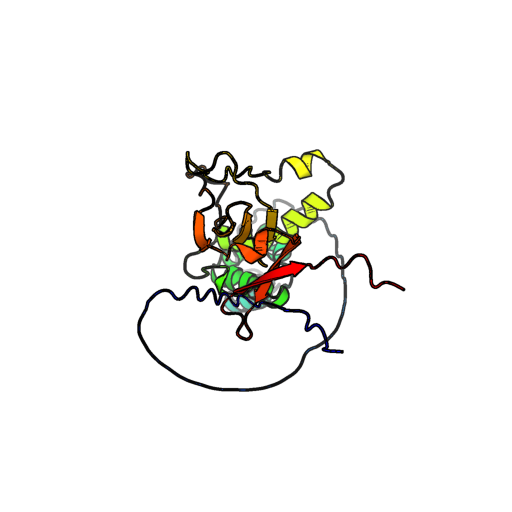1319 C CA . ARG A 1 163 ? 3.811 11.811 10.174 1.00 60.66 163 ARG A CA 1
ATOM 1320 C C . ARG A 1 163 ? 3.045 11.582 11.448 1.00 60.66 163 ARG A C 1
ATOM 1322 O O . ARG A 1 163 ? 2.343 10.586 11.602 1.00 60.66 163 ARG A O 1
ATOM 1329 N N . LEU A 1 164 ? 3.284 12.490 12.381 1.00 61.12 164 LEU A N 1
ATOM 1330 C CA . LEU A 1 164 ? 2.459 12.667 13.549 1.00 61.12 164 LEU A CA 1
ATOM 1331 C C . LEU A 1 164 ? 1.129 13.169 13.023 1.00 61.12 164 LEU A C 1
ATOM 1333 O O . LEU A 1 164 ? 0.927 14.353 12.766 1.00 61.12 164 LEU A O 1
ATOM 1337 N N . TYR A 1 165 ? 0.254 12.218 12.751 1.00 64.56 165 TYR A N 1
ATOM 1338 C CA . TYR A 1 165 ? -1.113 12.531 12.446 1.00 64.56 165 TYR A CA 1
ATOM 1339 C C . TYR A 1 165 ? -1.801 12.858 13.759 1.00 64.56 165 TYR A C 1
ATOM 1341 O O . TYR A 1 165 ? -1.978 11.986 14.609 1.00 64.56 165 TYR A O 1
ATOM 1349 N N . SER A 1 166 ? -2.179 14.120 13.921 1.00 61.88 166 SER A N 1
ATOM 1350 C CA . SER A 1 166 ? -3.138 14.486 14.949 1.00 61.88 166 SER A CA 1
ATOM 1351 C C . SER A 1 166 ? -4.464 13.849 14.560 1.00 61.88 166 SER A C 1
ATOM 1353 O O . SER A 1 166 ? -5.062 14.216 13.548 1.00 61.88 166 SER A O 1
ATOM 1355 N N . VAL A 1 167 ? -4.892 12.851 15.327 1.00 64.44 167 VAL A N 1
ATOM 1356 C CA . VAL A 1 167 ? -6.258 12.346 15.229 1.00 64.44 167 VAL A CA 1
ATOM 1357 C C . VAL A 1 167 ? -7.161 13.504 15.650 1.00 64.44 167 VAL A C 1
ATOM 1359 O O . VAL A 1 167 ? -6.947 14.035 16.740 1.00 64.44 167 VAL A O 1
ATOM 1362 N N . PRO A 1 168 ? -8.105 13.960 14.806 1.00 62.41 168 PRO A N 1
ATOM 1363 C CA . PRO A 1 168 ? -9.038 15.000 15.204 1.00 62.41 168 PRO A CA 1
ATOM 1364 C C . PRO A 1 168 ? -9.919 14.443 16.323 1.00 62.41 168 PRO A C 1
ATOM 1366 O O . PRO A 1 168 ? -10.892 13.735 16.073 1.00 62.41 168 PRO A O 1
ATOM 1369 N N . THR A 1 169 ? -9.542 14.730 17.562 1.00 60.97 169 THR A N 1
ATOM 1370 C CA . THR A 1 169 ? -10.401 14.565 18.724 1.00 60.97 169 THR A CA 1
ATOM 1371 C C . THR A 1 169 ? -11.475 15.643 18.624 1.00 60.97 169 THR A C 1
ATOM 1373 O O . THR A 1 169 ? -11.173 16.833 18.532 1.00 60.97 169 THR A O 1
ATOM 1376 N N . SER A 1 170 ? -12.750 15.247 18.575 1.00 65.25 170 SER A N 1
ATOM 1377 C CA . SER A 1 170 ? -13.845 16.195 18.812 1.00 65.25 170 SER A CA 1
ATOM 1378 C C . SER A 1 170 ? -13.593 16.907 20.144 1.00 65.25 170 SER A C 1
ATOM 1380 O O . SER A 1 170 ? -13.073 16.276 21.062 1.00 65.25 170 SER A O 1
ATOM 1382 N N . GLU A 1 171 ? -13.951 18.182 20.287 1.00 67.00 171 GLU A N 1
ATOM 1383 C CA . GLU A 1 171 ? -13.691 18.939 21.529 1.00 67.00 171 GLU A CA 1
ATOM 1384 C C . GLU A 1 171 ? -14.262 18.247 22.791 1.00 67.00 171 GLU A C 1
ATOM 1386 O O . GLU A 1 171 ? -13.701 18.389 23.873 1.00 67.00 171 GLU A O 1
ATOM 1391 N N . ASP A 1 172 ? -15.273 17.383 22.632 1.00 62.06 172 ASP A N 1
ATOM 1392 C CA . ASP A 1 172 ? -15.852 16.537 23.688 1.00 62.06 172 ASP A CA 1
ATOM 1393 C C . ASP A 1 172 ? -15.078 15.228 23.992 1.00 62.06 172 ASP A C 1
ATOM 1395 O O . ASP A 1 172 ? -15.511 14.426 24.815 1.00 62.06 172 ASP A O 1
ATOM 1399 N N . SER A 1 173 ? -13.945 14.964 23.331 1.00 62.84 173 SER A N 1
ATOM 1400 C CA . SER A 1 173 ? -13.186 13.694 23.413 1.00 62.84 173 SER A CA 1
ATOM 1401 C C . SER A 1 173 ? -11.816 13.828 24.083 1.00 62.84 173 SER A C 1
ATOM 1403 O O . SER A 1 173 ? -10.912 13.041 23.810 1.00 62.84 173 SER A O 1
ATOM 1405 N N . ALA A 1 174 ? -11.652 14.811 24.972 1.00 66.19 174 ALA A N 1
ATOM 1406 C CA . ALA A 1 174 ? -10.382 15.086 25.653 1.00 66.19 174 ALA A CA 1
ATOM 1407 C C . ALA A 1 174 ? -9.772 13.868 26.390 1.00 66.19 174 ALA A C 1
ATOM 1409 O O . ALA A 1 174 ? -8.561 13.843 26.594 1.00 66.19 174 ALA A O 1
ATOM 1410 N N . ASP A 1 175 ? -10.578 12.844 26.697 1.00 79.62 175 ASP A N 1
ATOM 1411 C CA . ASP A 1 175 ? -10.157 11.623 27.398 1.00 79.62 175 ASP A CA 1
ATOM 1412 C C . ASP A 1 175 ? -10.166 10.347 26.521 1.00 79.62 175 ASP A C 1
ATOM 1414 O O . ASP A 1 175 ? -10.046 9.227 27.033 1.00 79.62 175 ASP A O 1
ATOM 1418 N N . GLU A 1 176 ? -10.312 10.466 25.195 1.00 86.56 176 GLU A N 1
ATOM 1419 C CA . GLU A 1 176 ? -10.282 9.302 24.300 1.00 86.56 176 GLU A CA 1
ATOM 1420 C C . GLU A 1 176 ? -8.842 8.796 24.106 1.00 86.56 176 GLU A C 1
ATOM 1422 O O . GLU A 1 176 ? -8.002 9.442 23.477 1.00 86.56 176 GLU A O 1
ATOM 1427 N N . THR A 1 177 ? -8.547 7.607 24.634 1.00 87.81 177 THR A N 1
ATOM 1428 C CA . THR A 1 177 ? -7.245 6.947 24.490 1.00 87.81 177 THR A CA 1
ATOM 1429 C C . THR A 1 177 ? -7.341 5.822 23.470 1.00 87.81 177 THR A C 1
ATOM 1431 O O . THR A 1 177 ? -8.282 5.030 23.484 1.00 87.81 177 THR A O 1
ATOM 1434 N N . ILE A 1 178 ? -6.370 5.734 22.558 1.00 89.88 178 ILE A N 1
ATOM 1435 C CA . ILE A 1 178 ? -6.274 4.605 21.625 1.00 89.88 178 ILE A CA 1
ATOM 1436 C C . ILE A 1 178 ? -5.771 3.394 22.412 1.00 89.88 178 ILE A C 1
ATOM 1438 O O . ILE A 1 178 ? -4.669 3.417 22.956 1.00 89.88 178 ILE A O 1
ATOM 1442 N N . LEU A 1 179 ? -6.593 2.350 22.468 1.00 89.50 179 LEU A N 1
ATOM 1443 C CA . LEU A 1 179 ? -6.301 1.101 23.166 1.00 89.50 179 LEU A CA 1
ATOM 1444 C C . LEU A 1 179 ? -5.531 0.120 22.282 1.00 89.50 179 LEU A C 1
ATOM 1446 O O . LEU A 1 179 ? -4.679 -0.606 22.781 1.00 89.50 179 LEU A O 1
ATOM 1450 N N . ASP A 1 180 ? -5.836 0.094 20.983 1.00 89.12 180 ASP A N 1
ATOM 1451 C CA . ASP A 1 180 ? -5.176 -0.795 20.030 1.00 89.12 180 ASP A CA 1
ATOM 1452 C C . ASP A 1 180 ? -5.126 -0.179 18.626 1.00 89.12 180 ASP A C 1
ATOM 1454 O O . ASP A 1 180 ? -5.974 0.639 18.246 1.00 89.12 180 ASP A O 1
ATOM 1458 N N . ILE A 1 181 ? -4.125 -0.588 17.851 1.00 91.62 181 ILE A N 1
ATOM 1459 C CA . ILE A 1 181 ? -3.886 -0.142 16.483 1.00 91.62 181 ILE A CA 1
ATOM 1460 C C . ILE A 1 181 ? -3.454 -1.315 15.603 1.00 91.62 181 ILE A C 1
ATOM 1462 O O . ILE A 1 181 ? -2.536 -2.069 15.916 1.00 91.62 181 ILE A O 1
ATOM 1466 N N . SER A 1 182 ? -4.082 -1.433 14.438 1.00 91.25 182 SER A N 1
ATOM 1467 C CA . SER A 1 182 ? -3.751 -2.446 13.441 1.00 91.25 182 SER A CA 1
ATOM 1468 C C . SER A 1 182 ? -3.593 -1.806 12.069 1.00 91.25 182 SER A C 1
ATOM 1470 O O . SER A 1 182 ? -4.465 -1.073 11.603 1.00 91.25 182 SER A O 1
ATOM 1472 N N . VAL A 1 183 ? -2.473 -2.075 11.398 1.00 90.25 183 VAL A N 1
ATOM 1473 C CA . VAL A 1 183 ? -2.217 -1.585 10.039 1.00 90.25 183 VAL A CA 1
ATOM 1474 C C . VAL A 1 183 ? -2.679 -2.637 9.037 1.00 90.25 183 VAL A C 1
ATOM 1476 O O . VAL A 1 183 ? -2.256 -3.792 9.091 1.00 90.25 183 VAL A O 1
ATOM 1479 N N . ILE A 1 184 ? -3.531 -2.236 8.095 1.00 89.31 184 ILE A N 1
ATOM 1480 C CA . ILE A 1 184 ? -3.998 -3.123 7.029 1.00 89.31 184 ILE A CA 1
ATOM 1481 C C . ILE A 1 184 ? -2.854 -3.384 6.039 1.00 89.31 184 ILE A C 1
ATOM 1483 O O . ILE A 1 184 ? -2.082 -2.478 5.708 1.00 89.31 184 ILE A O 1
ATOM 1487 N N . ALA A 1 185 ? -2.759 -4.617 5.530 1.00 86.81 185 ALA A N 1
ATOM 1488 C CA . ALA A 1 185 ? -1.780 -5.001 4.513 1.00 86.81 185 ALA A CA 1
ATOM 1489 C C . ALA A 1 185 ? -1.750 -3.993 3.344 1.00 86.81 185 ALA A C 1
ATOM 1491 O O . ALA A 1 185 ? -2.793 -3.607 2.820 1.00 86.81 185 ALA A O 1
ATOM 1492 N N . GLY A 1 186 ? -0.550 -3.553 2.954 1.00 85.88 186 GLY A N 1
ATOM 1493 C CA . GLY A 1 186 ? -0.339 -2.460 1.993 1.00 85.88 186 GLY A CA 1
ATOM 1494 C C . GLY A 1 186 ? -0.114 -1.084 2.637 1.00 85.88 186 GLY A C 1
ATOM 1495 O O . GLY A 1 186 ? 0.360 -0.171 1.964 1.00 85.88 186 GLY A O 1
ATOM 1496 N N . GLY A 1 187 ? -0.393 -0.930 3.937 1.00 87.25 187 GLY A N 1
ATOM 1497 C CA . GLY A 1 187 ? 0.005 0.236 4.734 1.00 87.25 187 GLY A CA 1
ATOM 1498 C C . GLY A 1 187 ? -0.782 1.521 4.464 1.00 87.25 187 GLY A C 1
ATOM 1499 O O . GLY A 1 187 ? -0.380 2.582 4.935 1.00 87.25 187 GLY A O 1
ATOM 1500 N N . ARG A 1 188 ? -1.874 1.449 3.694 1.00 88.88 188 ARG A N 1
ATOM 1501 C CA . ARG A 1 188 ? -2.741 2.601 3.403 1.00 88.88 188 ARG A CA 1
ATOM 1502 C C . ARG A 1 188 ? -3.773 2.847 4.497 1.00 88.88 188 ARG A C 1
ATOM 1504 O O . ARG A 1 188 ? -4.051 3.996 4.816 1.00 88.88 188 ARG A O 1
ATOM 1511 N N . TYR A 1 189 ? -4.349 1.781 5.036 1.00 90.38 189 TYR A N 1
ATOM 1512 C CA . TYR A 1 189 ? -5.409 1.886 6.026 1.00 90.38 189 TYR A CA 1
ATOM 1513 C C . TYR A 1 189 ? -4.907 1.493 7.405 1.00 90.38 189 TYR A C 1
ATOM 1515 O O . TYR A 1 189 ? -4.089 0.578 7.547 1.00 90.38 189 TYR A O 1
ATOM 1523 N N . VAL A 1 190 ? -5.443 2.161 8.416 1.00 91.50 190 VAL A N 1
ATOM 1524 C CA . VAL A 1 190 ? -5.189 1.873 9.827 1.00 91.50 190 VAL A CA 1
ATOM 1525 C C . VAL A 1 190 ? -6.523 1.687 10.520 1.00 91.50 190 VAL A C 1
ATOM 1527 O O . VAL A 1 190 ? -7.465 2.425 10.261 1.00 91.50 190 VAL A O 1
ATOM 1530 N N . VAL A 1 191 ? -6.605 0.705 11.402 1.00 92.00 191 VAL A N 1
ATOM 1531 C CA . VAL A 1 191 ? -7.749 0.494 12.280 1.00 92.00 191 VAL A CA 1
ATOM 1532 C C . VAL A 1 191 ? -7.310 0.818 13.697 1.00 92.00 191 VAL A C 1
ATOM 1534 O O . VAL A 1 191 ? -6.291 0.300 14.147 1.00 92.00 191 VAL A O 1
ATOM 1537 N N . THR A 1 192 ? -8.063 1.659 14.392 1.00 92.81 192 THR A N 1
ATOM 1538 C CA . THR A 1 192 ? -7.830 1.976 15.805 1.00 92.81 192 THR A CA 1
ATOM 1539 C C . THR A 1 192 ? -9.041 1.578 16.630 1.00 92.81 192 THR A C 1
ATOM 1541 O O . THR A 1 192 ? -10.169 1.747 16.171 1.00 92.81 192 THR A O 1
ATOM 1544 N N . ALA A 1 193 ? -8.816 1.103 17.850 1.00 91.12 193 ALA A N 1
ATOM 1545 C CA . ALA A 1 193 ? -9.845 0.943 18.873 1.00 91.12 193 ALA A CA 1
ATOM 1546 C C . ALA A 1 193 ? -9.561 1.925 20.012 1.00 91.12 193 ALA A C 1
ATOM 1548 O O . ALA A 1 193 ? -8.399 2.092 20.383 1.00 91.12 193 ALA A O 1
ATOM 1549 N N . SER A 1 194 ? -10.588 2.566 20.567 1.00 91.69 194 SER A N 1
ATOM 1550 C CA . SER A 1 194 ? -10.426 3.589 21.607 1.00 91.69 194 SER A CA 1
ATOM 1551 C C . SER A 1 194 ? -11.220 3.318 22.884 1.00 91.69 194 SER A C 1
ATOM 1553 O O . SER A 1 194 ? -12.181 2.554 22.881 1.00 91.69 194 SER A O 1
ATOM 1555 N N . SER A 1 195 ? -10.848 3.976 23.986 1.00 89.56 195 SER A N 1
ATOM 1556 C CA . SER A 1 195 ? -11.552 3.904 25.277 1.00 89.56 195 SER A CA 1
ATOM 1557 C C . SER A 1 195 ? -13.006 4.370 25.203 1.00 89.56 195 SER A C 1
ATOM 1559 O O . SER A 1 195 ? -13.834 3.910 25.987 1.00 89.56 195 SER A O 1
ATOM 1561 N N . ALA A 1 196 ? -13.339 5.205 24.215 1.00 89.69 196 ALA A N 1
ATOM 1562 C CA . ALA A 1 196 ? -14.701 5.628 23.901 1.00 89.69 196 ALA A CA 1
ATOM 1563 C C . ALA A 1 196 ? -15.521 4.545 23.174 1.00 89.69 196 ALA A C 1
ATOM 1565 O O . ALA A 1 196 ? -16.585 4.843 22.638 1.00 89.69 196 ALA A O 1
ATOM 1566 N N . GLN A 1 197 ? -15.027 3.302 23.137 1.00 89.69 197 GLN A N 1
ATOM 1567 C CA . GLN A 1 197 ? -15.670 2.154 22.499 1.00 89.69 197 GLN A CA 1
ATOM 1568 C C . GLN A 1 197 ? -15.840 2.331 20.992 1.00 89.69 197 GLN A C 1
ATOM 1570 O O . GLN A 1 197 ? -16.737 1.750 20.390 1.00 89.69 197 GLN A O 1
ATOM 1575 N N . LYS A 1 198 ? -14.967 3.114 20.354 1.00 90.62 198 LYS A N 1
ATOM 1576 C CA . LYS A 1 198 ? -15.009 3.326 18.909 1.00 90.62 198 LYS A CA 1
ATOM 1577 C C . LYS A 1 198 ? -13.941 2.499 18.228 1.00 90.62 198 LYS A C 1
ATOM 1579 O O . LYS A 1 198 ? -12.775 2.509 18.619 1.00 90.62 198 LYS A O 1
ATOM 1584 N N . VAL A 1 199 ? -14.340 1.816 17.164 1.00 90.50 199 VAL A N 1
ATOM 1585 C CA . VAL A 1 199 ? -13.425 1.252 16.177 1.00 90.50 199 VAL A CA 1
ATOM 1586 C C . VAL A 1 199 ? -13.477 2.138 14.942 1.00 90.50 199 VAL A C 1
ATOM 1588 O O . VAL A 1 199 ? -14.530 2.288 14.321 1.00 90.50 199 VAL A O 1
ATOM 1591 N N . VAL A 1 200 ? -12.342 2.733 14.587 1.00 90.88 200 VAL A N 1
ATOM 1592 C CA . VAL A 1 200 ? -12.240 3.673 13.468 1.00 90.88 200 VAL A CA 1
ATOM 1593 C C . VAL A 1 200 ? -11.295 3.125 12.414 1.00 90.88 200 VAL A C 1
ATOM 1595 O O . VAL A 1 200 ? -10.193 2.676 12.727 1.00 90.88 200 VAL A O 1
ATOM 1598 N N . VAL A 1 201 ? -11.727 3.171 11.156 1.00 91.06 201 VAL A N 1
ATOM 1599 C CA . VAL A 1 201 ? -10.892 2.861 9.994 1.00 91.06 201 VAL A CA 1
ATOM 1600 C C . VAL A 1 201 ? -10.453 4.167 9.352 1.00 91.06 201 VAL A C 1
ATOM 1602 O O . VAL A 1 201 ? -11.280 4.936 8.868 1.00 91.06 201 VAL A O 1
ATOM 1605 N N . TRP A 1 202 ? -9.149 4.394 9.321 1.00 91.69 202 TRP A N 1
ATOM 1606 C CA . TRP A 1 202 ? -8.501 5.578 8.776 1.00 91.69 202 TRP A CA 1
ATOM 1607 C C . TRP A 1 202 ? -7.896 5.276 7.405 1.00 91.69 202 TRP A C 1
ATOM 1609 O O . TRP A 1 202 ? -7.200 4.272 7.244 1.00 91.69 202 TRP A O 1
ATOM 1619 N N . ASP A 1 203 ? -8.105 6.159 6.430 1.00 89.81 203 ASP A N 1
ATOM 1620 C CA . ASP A 1 203 ? -7.312 6.224 5.199 1.00 89.81 203 ASP A CA 1
ATOM 1621 C C . ASP A 1 203 ? -6.153 7.196 5.405 1.00 89.81 203 ASP A C 1
ATOM 1623 O O . ASP A 1 203 ? -6.367 8.396 5.568 1.00 89.81 203 ASP A O 1
ATOM 1627 N N . LEU A 1 204 ? -4.919 6.688 5.381 1.00 86.94 204 LEU A N 1
ATOM 1628 C CA . LEU A 1 204 ? -3.707 7.515 5.436 1.00 86.94 204 LEU A CA 1
ATOM 1629 C C . LEU A 1 204 ? -3.404 8.205 4.094 1.00 86.94 204 LEU A C 1
ATOM 1631 O O . LEU A 1 204 ? -2.439 8.968 3.976 1.00 86.94 204 LEU A O 1
ATOM 1635 N N . GLY A 1 205 ? -4.197 7.899 3.067 1.00 86.06 205 GLY A N 1
ATOM 1636 C CA . GLY A 1 205 ? -4.051 8.396 1.715 1.00 86.06 205 GLY A CA 1
ATOM 1637 C C . GLY A 1 205 ? -2.869 7.781 0.968 1.00 86.06 205 GLY A C 1
ATOM 1638 O O . GLY A 1 205 ? -1.971 7.130 1.506 1.00 86.06 205 GLY A O 1
ATOM 1639 N N . LEU A 1 206 ? -2.822 8.063 -0.330 1.00 81.50 206 LEU A N 1
ATOM 1640 C CA . LEU A 1 206 ? -1.679 7.771 -1.200 1.00 81.50 206 LEU A CA 1
ATOM 1641 C C . LEU A 1 206 ? -0.722 8.962 -1.192 1.00 81.50 206 LEU A C 1
ATOM 1643 O O . LEU A 1 206 ? -0.277 9.437 -2.231 1.00 81.50 206 LEU A O 1
ATOM 1647 N N . SER A 1 207 ? -0.491 9.531 -0.015 1.00 66.88 207 SER A N 1
ATOM 1648 C CA . SER A 1 207 ? -0.093 10.927 0.127 1.00 66.88 207 SER A CA 1
ATOM 1649 C C . SER A 1 207 ? 1.145 11.287 -0.694 1.00 66.88 207 SER A C 1
ATOM 1651 O O . SER A 1 207 ? 2.211 10.726 -0.452 1.00 66.88 207 SER A O 1
ATOM 1653 N N . SER A 1 208 ? 1.015 12.168 -1.693 1.00 56.03 208 SER A N 1
ATOM 1654 C CA . SER A 1 208 ? 2.052 12.693 -2.604 1.00 56.03 208 SER A CA 1
ATOM 1655 C C . SER A 1 208 ? 2.912 13.771 -1.932 1.00 56.03 208 SER A C 1
ATOM 1657 O O . SER A 1 208 ? 2.974 14.907 -2.378 1.00 56.03 208 SER A O 1
ATOM 1659 N N . ALA A 1 209 ? 3.610 13.417 -0.850 1.00 52.97 209 ALA A N 1
ATOM 1660 C CA . ALA A 1 209 ? 4.408 14.344 -0.030 1.00 52.97 209 ALA A CA 1
ATOM 1661 C C . ALA A 1 209 ? 5.478 15.185 -0.772 1.00 52.97 209 ALA A C 1
ATOM 1663 O O . ALA A 1 209 ? 6.120 16.023 -0.156 1.00 52.97 209 ALA A O 1
ATOM 1664 N N . LEU A 1 210 ? 5.720 14.947 -2.065 1.00 49.50 210 LEU A N 1
ATOM 1665 C CA . LEU A 1 210 ? 6.746 15.643 -2.843 1.00 49.50 210 LEU A CA 1
ATOM 1666 C C . LEU A 1 210 ? 6.250 16.909 -3.556 1.00 49.50 210 LEU A C 1
ATOM 1668 O O . LEU A 1 210 ? 7.086 17.654 -4.048 1.00 49.50 210 LEU A O 1
ATOM 1672 N N . GLU A 1 211 ? 4.943 17.189 -3.598 1.00 47.62 211 GLU A N 1
ATOM 1673 C CA . GLU A 1 211 ? 4.418 18.298 -4.419 1.00 47.62 211 GLU A CA 1
ATOM 1674 C C . GLU A 1 211 ? 3.789 19.451 -3.633 1.00 47.62 211 GLU A C 1
ATOM 1676 O O . GLU A 1 211 ? 3.010 20.213 -4.193 1.00 47.62 211 GLU A O 1
ATOM 1681 N N . GLY A 1 212 ? 4.097 19.607 -2.340 1.00 54.03 212 GLY A N 1
ATOM 1682 C CA . GLY A 1 212 ? 3.651 20.774 -1.558 1.00 54.03 212 GLY A CA 1
ATOM 1683 C C . GLY A 1 212 ? 2.129 20.987 -1.510 1.00 54.03 212 GLY A C 1
ATOM 1684 O O . GLY A 1 212 ? 1.671 22.031 -1.052 1.00 54.03 212 GLY A O 1
ATOM 1685 N N . GLY A 1 213 ? 1.342 20.020 -1.990 1.00 59.88 213 GLY A N 1
ATOM 1686 C CA . GLY A 1 213 ? -0.106 20.028 -1.890 1.00 59.88 213 GLY A CA 1
ATOM 1687 C C . GLY A 1 213 ? -0.529 19.897 -0.429 1.00 59.88 213 GLY A C 1
ATOM 1688 O O . GLY A 1 213 ? 0.243 19.361 0.373 1.00 59.88 213 GLY A O 1
ATOM 1689 N N . PRO A 1 214 ? -1.736 20.375 -0.072 1.00 59.25 214 PRO A N 1
ATOM 1690 C CA . PRO A 1 214 ? -2.260 20.214 1.276 1.00 59.25 214 PRO A CA 1
ATOM 1691 C C . PRO A 1 214 ? -2.168 18.736 1.636 1.00 59.25 214 PRO A C 1
ATOM 1693 O O . PRO A 1 214 ? -2.746 17.884 0.955 1.00 59.25 214 PRO A O 1
ATOM 1696 N N . GLU A 1 215 ? -1.350 18.427 2.641 1.00 61.91 215 GLU A N 1
ATOM 1697 C CA . GLU A 1 215 ? -1.167 17.056 3.078 1.00 61.91 215 GLU A CA 1
ATOM 1698 C C . GLU A 1 215 ? -2.544 16.502 3.423 1.00 61.91 215 GLU A C 1
ATOM 1700 O O . GLU A 1 215 ? -3.250 17.055 4.264 1.00 61.91 215 GLU A O 1
ATOM 1705 N N . SER A 1 216 ? -2.954 15.438 2.730 1.00 69.19 216 SER A N 1
ATOM 1706 C CA . SER A 1 216 ? -4.190 14.742 3.053 1.00 69.19 216 SER A CA 1
ATOM 1707 C C . SER A 1 216 ? -4.052 14.223 4.481 1.00 69.19 216 SER A C 1
ATOM 1709 O O . SER A 1 216 ? -3.325 13.250 4.716 1.00 69.19 216 SER A O 1
ATOM 1711 N N . SER A 1 217 ? -4.690 14.900 5.432 1.00 78.44 217 SER A N 1
ATOM 1712 C CA . SER A 1 217 ? -4.837 14.391 6.786 1.00 78.44 217 SER A CA 1
ATOM 1713 C C . SER A 1 217 ? -5.530 13.027 6.723 1.00 78.44 217 SER A C 1
ATOM 1715 O O . SER A 1 217 ? -6.306 12.775 5.792 1.00 78.44 217 SER A O 1
ATOM 1717 N N . PRO A 1 218 ? -5.248 12.113 7.667 1.00 86.88 218 PRO A N 1
ATOM 1718 C CA . PRO A 1 218 ? -5.943 10.847 7.705 1.00 86.88 218 PRO A CA 1
ATOM 1719 C C . PRO A 1 218 ? -7.437 11.086 7.797 1.00 86.88 218 PRO A C 1
ATOM 1721 O O . PRO A 1 218 ? -7.907 11.871 8.623 1.00 86.88 218 PRO A O 1
ATOM 1724 N N . GLN A 1 219 ? -8.175 10.400 6.939 1.00 88.06 219 GLN A N 1
ATOM 1725 C CA . GLN A 1 219 ? -9.618 10.523 6.885 1.00 88.06 219 GLN A CA 1
ATOM 1726 C C . GLN A 1 219 ? -10.244 9.302 7.548 1.00 88.06 219 GLN A C 1
ATOM 1728 O O . GLN A 1 219 ? -9.965 8.171 7.149 1.00 88.06 219 GLN A O 1
ATOM 1733 N N . ALA A 1 220 ? -11.111 9.519 8.536 1.00 89.56 220 ALA A N 1
ATOM 1734 C CA . ALA A 1 220 ? -11.959 8.452 9.050 1.00 89.56 220 ALA A CA 1
ATOM 1735 C C . ALA A 1 220 ? -12.933 8.019 7.940 1.00 89.56 220 ALA A C 1
ATOM 1737 O O . ALA A 1 220 ? -13.778 8.800 7.502 1.00 89.56 220 ALA A O 1
ATOM 1738 N N . LEU A 1 221 ? -12.791 6.784 7.461 1.00 87.62 221 LEU A N 1
ATOM 1739 C CA . LEU A 1 221 ? -13.676 6.180 6.463 1.00 87.62 221 LEU A CA 1
ATOM 1740 C C . LEU A 1 221 ? -14.901 5.531 7.102 1.00 87.62 221 LEU A C 1
ATOM 1742 O O . LEU A 1 221 ? -15.974 5.510 6.504 1.00 87.62 221 LEU A O 1
ATOM 1746 N N . ALA A 1 222 ? -14.723 4.967 8.294 1.00 87.75 222 ALA A N 1
ATOM 1747 C CA . ALA A 1 222 ? -15.777 4.305 9.043 1.00 87.75 222 ALA A CA 1
ATOM 1748 C C . ALA A 1 222 ? -15.513 4.456 10.539 1.00 87.75 222 ALA A C 1
ATOM 1750 O O . ALA A 1 222 ? -14.374 4.309 10.981 1.00 87.75 222 ALA A O 1
ATOM 1751 N N . VAL A 1 223 ? -16.574 4.718 11.296 1.00 89.94 223 VAL A N 1
ATOM 1752 C CA . VAL A 1 223 ? -16.584 4.749 12.761 1.00 89.94 223 VAL A CA 1
ATOM 1753 C C . VAL A 1 223 ? -17.664 3.781 13.209 1.00 89.94 223 VAL A C 1
ATOM 1755 O O . VAL A 1 223 ? -18.772 3.800 12.673 1.00 89.94 223 VAL A O 1
ATOM 1758 N N . ILE A 1 224 ? -17.318 2.899 14.135 1.00 88.56 224 ILE A N 1
ATOM 1759 C CA . ILE A 1 224 ? -18.201 1.844 14.613 1.00 88.56 224 ILE A CA 1
ATOM 1760 C C . ILE A 1 224 ? -18.188 1.891 16.129 1.00 88.56 224 ILE A C 1
ATOM 1762 O O . ILE A 1 224 ? -17.137 1.695 16.738 1.00 88.56 224 ILE A O 1
ATOM 1766 N N . ASP A 1 225 ? -19.357 2.113 16.715 1.00 90.12 225 ASP A N 1
ATOM 1767 C CA . ASP A 1 225 ? -19.545 1.989 18.152 1.00 90.12 225 ASP A CA 1
ATOM 1768 C C . ASP A 1 225 ? -19.594 0.502 18.506 1.00 90.12 225 ASP A C 1
ATOM 1770 O O . ASP A 1 225 ? -20.431 -0.270 18.024 1.00 90.12 225 ASP A O 1
ATOM 1774 N N . ALA A 1 226 ? -18.637 0.078 19.311 1.00 86.31 226 ALA A N 1
ATOM 1775 C CA . ALA A 1 226 ? -18.564 -1.264 19.832 1.00 86.31 226 ALA A CA 1
ATOM 1776 C C . ALA A 1 226 ? -19.370 -1.355 21.138 1.00 86.31 226 ALA A C 1
ATOM 1778 O O . ALA A 1 226 ? -19.471 -0.387 21.886 1.00 86.31 226 ALA A O 1
ATOM 1779 N N . PRO A 1 227 ? -19.974 -2.514 21.438 1.00 84.50 227 PRO A N 1
ATOM 1780 C CA . PRO A 1 227 ? -20.804 -2.656 22.626 1.00 84.50 227 PRO A CA 1
ATOM 1781 C C . PRO A 1 227 ? -19.984 -2.502 23.914 1.00 84.50 227 PRO A C 1
ATOM 1783 O O . PRO A 1 227 ? -18.914 -3.102 24.047 1.00 84.50 227 PRO A O 1
ATOM 1786 N N . GLU A 1 228 ? -20.548 -1.790 24.895 1.00 81.69 228 GLU A N 1
ATOM 1787 C CA . GLU A 1 228 ? -19.899 -1.430 26.170 1.00 81.69 228 GLU A CA 1
ATOM 1788 C C . GLU A 1 228 ? -19.201 -2.595 26.878 1.00 81.69 228 GLU A C 1
ATOM 1790 O O . GLU A 1 228 ? -18.122 -2.450 27.455 1.00 81.69 228 GLU A O 1
ATOM 1795 N N . ARG A 1 229 ? -19.788 -3.789 26.780 1.00 77.62 229 ARG A N 1
ATOM 1796 C CA . ARG A 1 229 ? -19.296 -5.001 27.446 1.00 77.62 229 ARG A CA 1
ATOM 1797 C C . ARG A 1 229 ? -17.917 -5.464 26.973 1.00 77.62 229 ARG A C 1
ATOM 1799 O O . ARG A 1 229 ? -17.279 -6.225 27.692 1.00 77.62 229 ARG A O 1
ATOM 1806 N N . LEU A 1 230 ? -17.464 -5.058 25.785 1.00 72.62 230 LEU A N 1
ATOM 1807 C CA . LEU A 1 230 ? -16.167 -5.494 25.253 1.00 72.62 230 LEU A CA 1
ATOM 1808 C C . LEU A 1 230 ? -14.991 -4.711 25.852 1.00 72.62 230 LEU A C 1
ATOM 1810 O O . LEU A 1 230 ? -13.879 -5.227 25.872 1.00 72.62 230 LEU A O 1
ATOM 1814 N N . PHE A 1 231 ? -15.231 -3.499 26.362 1.00 72.81 231 PHE A N 1
ATOM 1815 C CA . PHE A 1 231 ? -14.171 -2.563 26.762 1.00 72.81 231 PHE A CA 1
ATOM 1816 C C . PHE A 1 231 ? -13.934 -2.519 28.274 1.00 72.81 231 PHE A C 1
ATOM 1818 O O . PHE A 1 231 ? -12.922 -1.988 28.717 1.00 72.81 231 PHE A O 1
ATOM 1825 N N . SER A 1 232 ? -14.840 -3.072 29.085 1.00 70.88 232 SER A N 1
ATOM 1826 C CA . SER A 1 232 ? -14.795 -2.889 30.540 1.00 70.88 232 SER A CA 1
ATOM 1827 C C . SER A 1 232 ? -13.845 -3.832 31.288 1.00 70.88 232 SER A C 1
ATOM 1829 O O . SER A 1 232 ? -13.545 -3.563 32.447 1.00 70.88 232 SER A O 1
ATOM 1831 N N . ILE A 1 233 ? -13.425 -4.962 30.699 1.00 63.53 233 ILE A N 1
ATOM 1832 C CA . ILE A 1 233 ? -12.732 -6.039 31.449 1.00 63.53 233 ILE A CA 1
ATOM 1833 C C . ILE A 1 233 ? -11.514 -6.615 30.705 1.00 63.53 233 ILE A C 1
ATOM 1835 O O . ILE A 1 233 ? -10.691 -7.295 31.311 1.00 63.53 233 ILE A O 1
ATOM 1839 N N . TYR A 1 234 ? -11.349 -6.336 29.413 1.00 72.06 234 TYR A N 1
ATOM 1840 C CA . TYR A 1 234 ? -10.483 -7.151 28.569 1.00 72.06 234 TYR A CA 1
ATOM 1841 C C . TYR A 1 234 ? -9.518 -6.350 27.704 1.00 72.06 234 TYR A C 1
ATOM 1843 O O . TYR A 1 234 ? -9.816 -5.237 27.271 1.00 72.06 234 TYR A O 1
ATOM 1851 N N . THR A 1 235 ? -8.378 -6.967 27.393 1.00 77.94 235 THR A N 1
ATOM 1852 C CA . THR A 1 235 ? -7.468 -6.466 26.366 1.00 77.94 235 THR A CA 1
ATOM 1853 C C . THR A 1 235 ? -8.101 -6.699 25.001 1.00 77.94 235 THR A C 1
ATOM 1855 O O . THR A 1 235 ? -8.435 -7.823 24.624 1.00 77.94 235 THR A O 1
ATOM 1858 N N . ILE A 1 236 ? -8.291 -5.617 24.260 1.00 78.50 236 ILE A N 1
ATOM 1859 C CA . ILE A 1 236 ? -8.871 -5.666 22.924 1.00 78.50 236 ILE A CA 1
ATOM 1860 C C . ILE A 1 236 ? -7.775 -5.997 21.923 1.00 78.50 236 ILE A C 1
ATOM 1862 O O . ILE A 1 236 ? -6.695 -5.418 21.968 1.00 78.50 236 ILE A O 1
ATOM 1866 N N . MET A 1 237 ? -8.074 -6.921 21.013 1.00 81.50 237 MET A N 1
ATOM 1867 C CA . MET A 1 237 ? -7.197 -7.272 19.904 1.00 81.50 237 MET A CA 1
ATOM 1868 C C . MET A 1 237 ? -7.904 -7.026 18.577 1.00 81.50 237 MET A C 1
ATOM 1870 O O . MET A 1 237 ? -8.858 -7.723 18.222 1.00 81.50 237 MET A O 1
ATOM 1874 N N . LEU A 1 238 ? -7.396 -6.091 17.789 1.00 85.25 238 LEU A N 1
ATOM 1875 C CA . LEU A 1 238 ? -7.816 -5.880 16.415 1.00 85.25 238 LEU A CA 1
ATOM 1876 C C . LEU A 1 238 ? -7.081 -6.845 15.489 1.00 85.25 238 LEU A C 1
ATOM 1878 O O . LEU A 1 238 ? -5.852 -6.854 15.382 1.00 85.25 238 LEU A O 1
ATOM 1882 N N . ARG A 1 239 ? -7.849 -7.642 14.746 1.00 83.25 239 ARG A N 1
ATOM 1883 C CA . ARG A 1 239 ? -7.324 -8.445 13.639 1.00 83.25 239 ARG A CA 1
ATOM 1884 C C . ARG A 1 239 ? -7.992 -8.042 12.343 1.00 83.25 239 ARG A C 1
ATOM 1886 O O . ARG A 1 239 ? -9.211 -8.087 12.222 1.00 83.25 239 ARG A O 1
ATOM 1893 N N . VAL A 1 240 ? -7.184 -7.707 11.347 1.00 82.94 240 VAL A N 1
ATOM 1894 C CA . VAL A 1 240 ? -7.664 -7.432 9.994 1.00 82.94 240 VAL A CA 1
ATOM 1895 C C . VAL A 1 240 ? -7.338 -8.628 9.113 1.00 82.94 240 VAL A C 1
ATOM 1897 O O . VAL A 1 240 ? -6.183 -9.023 8.985 1.00 82.94 240 VAL A O 1
ATOM 1900 N N . LEU A 1 241 ? -8.366 -9.220 8.515 1.00 83.38 241 LEU A N 1
ATOM 1901 C CA . LEU A 1 241 ? -8.255 -10.402 7.668 1.00 83.38 241 LEU A CA 1
ATOM 1902 C C . LEU A 1 241 ? -8.757 -10.064 6.261 1.00 83.38 241 LEU A C 1
ATOM 1904 O O . LEU A 1 241 ? -9.833 -9.482 6.142 1.00 83.38 241 LEU A O 1
ATOM 1908 N N . PRO A 1 242 ? -8.049 -10.428 5.183 1.00 80.12 242 PRO A N 1
ATOM 1909 C CA . PRO A 1 242 ? -8.613 -10.315 3.844 1.00 80.12 242 PRO A CA 1
ATOM 1910 C C . PRO A 1 242 ? -9.816 -11.259 3.696 1.00 80.12 242 PRO A C 1
ATOM 1912 O O . PRO A 1 242 ? -9.868 -12.340 4.296 1.00 80.12 242 PRO A O 1
ATOM 1915 N N . THR A 1 243 ? -10.802 -10.870 2.893 1.00 82.94 243 THR A N 1
ATOM 1916 C CA . THR A 1 243 ? -11.902 -11.766 2.521 1.00 82.94 243 THR A CA 1
ATOM 1917 C C . THR A 1 243 ? -11.427 -12.872 1.575 1.00 82.94 243 THR A C 1
ATOM 1919 O O . THR A 1 243 ? -10.366 -12.776 0.959 1.00 82.94 243 THR A O 1
ATOM 1922 N N . LYS A 1 244 ? -12.212 -13.955 1.447 1.00 83.38 244 LYS A N 1
ATOM 1923 C CA . LYS A 1 244 ? -11.858 -15.118 0.603 1.00 83.38 244 LYS A CA 1
ATOM 1924 C C . LYS A 1 244 ? -11.611 -14.753 -0.864 1.00 83.38 244 LYS A C 1
ATOM 1926 O O . LYS A 1 244 ? -10.842 -15.427 -1.533 1.00 83.38 244 LYS A O 1
ATOM 1931 N N . ASP A 1 245 ? -12.279 -13.716 -1.348 1.00 81.69 245 ASP A N 1
ATOM 1932 C CA . ASP A 1 245 ? -12.154 -13.166 -2.698 1.00 81.69 245 ASP A CA 1
ATOM 1933 C C . ASP A 1 245 ? -11.096 -12.053 -2.802 1.00 81.69 245 ASP A C 1
ATOM 1935 O O . ASP A 1 245 ? -10.895 -11.510 -3.883 1.00 81.69 245 ASP A O 1
ATOM 1939 N N . SER A 1 246 ? -10.428 -11.698 -1.694 1.00 75.00 246 SER A N 1
ATOM 1940 C CA . SER A 1 246 ? -9.427 -10.620 -1.613 1.00 75.00 246 SER A CA 1
ATOM 1941 C C . SER A 1 246 ? -9.915 -9.270 -2.154 1.00 75.00 246 SER A C 1
ATOM 1943 O O . SER A 1 246 ? -9.111 -8.429 -2.553 1.00 75.00 246 SER A O 1
ATOM 1945 N N . SER A 1 247 ? -11.233 -9.056 -2.175 1.00 75.81 247 SER A N 1
ATOM 1946 C CA . SER A 1 247 ? -11.857 -7.814 -2.640 1.00 75.81 247 SER A CA 1
ATOM 1947 C C . SER A 1 247 ? -12.071 -6.806 -1.513 1.00 75.81 247 SER A C 1
ATOM 1949 O O . SER A 1 247 ? -12.351 -5.638 -1.772 1.00 75.81 247 SER A O 1
ATOM 1951 N N . SER A 1 248 ? -11.978 -7.261 -0.263 1.00 82.38 248 SER A N 1
ATOM 1952 C CA . SER A 1 248 ? -12.250 -6.465 0.926 1.00 82.38 248 SER A CA 1
ATOM 1953 C C . SER A 1 248 ? -11.490 -6.998 2.139 1.00 82.38 248 SER A C 1
ATOM 1955 O O . SER A 1 248 ? -10.801 -8.024 2.088 1.00 82.38 248 SER A O 1
ATOM 1957 N N . TYR A 1 249 ? -11.617 -6.276 3.249 1.00 81.38 249 TYR A N 1
ATOM 1958 C CA . TYR A 1 249 ? -11.087 -6.680 4.541 1.00 81.38 249 TYR A CA 1
ATOM 1959 C C . TYR A 1 249 ? -12.227 -6.902 5.530 1.00 81.38 249 TYR A C 1
ATOM 1961 O O . TYR A 1 249 ? -13.243 -6.206 5.529 1.00 81.38 249 TYR A O 1
ATOM 1969 N N . ARG A 1 250 ? -12.022 -7.880 6.403 1.00 84.56 250 ARG A N 1
ATOM 1970 C CA . ARG A 1 250 ? -12.808 -8.129 7.597 1.00 84.56 250 ARG A CA 1
ATOM 1971 C C . ARG A 1 250 ? -12.011 -7.651 8.796 1.00 84.56 250 ARG A C 1
ATOM 1973 O O . ARG A 1 250 ? -10.928 -8.171 9.058 1.00 84.56 250 ARG A O 1
ATOM 1980 N N . VAL A 1 251 ? -12.564 -6.699 9.532 1.00 82.56 251 VAL A N 1
ATOM 1981 C CA . VAL A 1 251 ? -12.030 -6.316 10.840 1.00 82.56 251 VAL A CA 1
ATOM 1982 C C . VAL A 1 251 ? -12.725 -7.182 11.881 1.00 82.56 251 VAL A C 1
ATOM 1984 O O . VAL A 1 251 ? -13.952 -7.213 11.939 1.00 82.56 251 VAL A O 1
ATOM 1987 N N . VAL A 1 252 ? -11.939 -7.923 12.652 1.00 83.19 252 VAL A N 1
ATOM 1988 C CA . VAL A 1 252 ? -12.395 -8.757 13.760 1.00 83.19 252 VAL A CA 1
ATOM 1989 C C . VAL A 1 252 ? -11.895 -8.116 15.042 1.00 83.19 252 VAL A C 1
ATOM 1991 O O . VAL A 1 252 ? -10.687 -7.983 15.247 1.00 83.19 252 VAL A O 1
ATOM 1994 N N . LEU A 1 253 ? -12.839 -7.728 15.892 1.00 82.38 253 LEU A N 1
ATOM 1995 C CA . LEU A 1 253 ? -12.560 -7.286 17.247 1.00 82.38 253 LEU A CA 1
ATOM 1996 C C . LEU A 1 253 ? -12.540 -8.522 18.147 1.00 82.38 253 LEU A C 1
ATOM 1998 O O . LEU A 1 253 ? -13.571 -9.157 18.363 1.00 82.38 253 LEU A O 1
ATOM 2002 N N . GLY A 1 254 ? -11.349 -8.906 18.584 1.00 79.50 254 GLY A N 1
ATOM 2003 C CA . GLY A 1 254 ? -11.131 -9.959 19.559 1.00 79.50 254 GLY A CA 1
ATOM 2004 C C . GLY A 1 254 ? -11.015 -9.384 20.962 1.00 79.50 254 GLY A C 1
ATOM 2005 O O . GLY A 1 254 ? -10.639 -8.229 21.157 1.00 79.50 254 GLY A O 1
ATOM 2006 N N . VAL A 1 255 ? -11.322 -10.229 21.931 1.00 79.19 255 VAL A N 1
ATOM 2007 C CA . VAL A 1 255 ? -11.213 -9.944 23.353 1.00 79.19 255 VAL A CA 1
ATOM 2008 C C . VAL A 1 255 ? -10.281 -11.004 23.913 1.00 79.19 255 VAL A C 1
ATOM 2010 O O . VAL A 1 255 ? -10.602 -12.190 23.823 1.00 79.19 255 VAL A O 1
ATOM 2013 N N . ASP A 1 256 ? -9.118 -10.598 24.414 1.00 77.50 256 ASP A N 1
ATOM 2014 C CA . ASP A 1 256 ? -8.233 -11.517 25.119 1.00 77.50 256 ASP A CA 1
ATOM 2015 C C . ASP A 1 256 ? -8.698 -11.606 26.572 1.00 77.50 256 ASP A C 1
ATOM 2017 O O . ASP A 1 256 ? -8.543 -10.680 27.377 1.00 77.50 256 ASP A O 1
ATOM 2021 N N . THR A 1 257 ? -9.353 -12.718 26.890 1.00 73.06 257 THR A N 1
ATOM 2022 C CA . THR A 1 257 ? -9.651 -13.077 28.266 1.00 73.06 257 THR A CA 1
ATOM 2023 C C . THR A 1 257 ? -8.372 -13.667 28.839 1.00 73.06 257 THR A C 1
ATOM 2025 O O . THR A 1 257 ? -8.138 -14.870 28.731 1.00 73.06 257 THR A O 1
ATOM 2028 N N . HIS A 1 258 ? -7.524 -12.818 29.420 1.00 62.38 258 HIS A N 1
ATOM 2029 C CA . HIS A 1 258 ? -6.429 -13.266 30.272 1.00 62.38 258 HIS A CA 1
ATOM 2030 C C . HIS A 1 258 ? -7.013 -13.984 31.504 1.00 62.38 258 HIS A C 1
ATOM 2032 O O . HIS A 1 258 ? -7.028 -13.439 32.605 1.00 62.38 258 HIS A O 1
ATOM 2038 N N . ASP A 1 259 ? -7.484 -15.220 31.335 1.00 54.50 259 ASP A N 1
ATOM 2039 C CA . ASP A 1 259 ? -7.568 -16.175 32.431 1.00 54.50 259 ASP A CA 1
ATOM 2040 C C . ASP A 1 259 ? -6.128 -16.539 32.786 1.00 54.50 259 ASP A C 1
ATOM 2042 O O . ASP A 1 259 ? -5.517 -17.476 32.276 1.00 54.50 259 ASP A O 1
ATOM 2046 N N . THR A 1 260 ? -5.547 -15.722 33.657 1.00 53.03 260 THR A N 1
ATOM 2047 C CA . THR A 1 260 ? -4.192 -15.858 34.196 1.00 53.03 260 THR A CA 1
ATOM 2048 C C . THR A 1 260 ? -4.042 -17.039 35.163 1.00 53.03 260 THR A C 1
ATOM 2050 O O . THR A 1 260 ? -3.042 -17.115 35.872 1.00 53.03 260 THR A O 1
ATOM 2053 N N . ASN A 1 261 ? -5.003 -17.972 35.204 1.00 49.31 261 ASN A N 1
ATOM 2054 C CA . ASN A 1 261 ? -5.057 -19.036 36.209 1.00 49.31 261 ASN A CA 1
ATOM 2055 C C . ASN A 1 261 ? -5.054 -20.483 35.680 1.00 49.31 261 ASN A C 1
ATOM 2057 O O . ASN A 1 261 ? -4.892 -21.382 36.501 1.00 49.31 261 ASN A O 1
ATOM 2061 N N . ASP A 1 262 ? -5.108 -20.735 34.367 1.00 41.75 262 ASP A N 1
ATOM 2062 C CA . ASP A 1 262 ? -5.209 -22.107 33.818 1.00 41.75 262 ASP A CA 1
ATOM 2063 C C . ASP A 1 262 ? -3.913 -22.645 33.168 1.00 41.75 262 ASP A C 1
ATOM 2065 O O . ASP A 1 262 ? -3.934 -23.371 32.175 1.00 41.75 262 ASP A O 1
ATOM 2069 N N . TRP A 1 263 ? -2.745 -22.342 33.751 1.00 37.09 263 TRP A N 1
ATOM 2070 C CA . TRP A 1 263 ? -1.460 -22.968 33.366 1.00 37.09 263 TRP A CA 1
ATOM 2071 C C . TRP A 1 263 ? -0.949 -24.025 34.361 1.00 37.09 263 TRP A C 1
ATOM 2073 O O . TRP A 1 263 ? 0.267 -24.196 34.494 1.00 37.09 263 TRP A O 1
ATOM 2083 N N . LYS A 1 264 ? -1.832 -24.720 35.086 1.00 34.69 264 LYS A N 1
ATOM 2084 C CA . LYS A 1 264 ? -1.442 -25.869 35.922 1.00 34.69 264 LYS A CA 1
ATOM 2085 C C . LYS A 1 264 ? -1.963 -27.187 35.379 1.00 34.69 264 LYS A C 1
ATOM 2087 O O . LYS A 1 264 ? -3.173 -27.261 35.090 1.00 34.69 264 LYS A O 1
#

Nearest PDB structures (foldseek):
  6lk8-assembly1_D  TM=4.564E-01  e=6.378E-02  Xenopus laevis
  8hme-assembly1_D  TM=4.956E-01  e=3.976E-01  Tetrahymena thermophila
  7d5s-assembly1_A4  TM=5.441E-01  e=1.759E+00  Saccharomyces cerevisiae S288C
  7d4i-assembly1_B3  TM=4.414E-01  e=1.399E+00  Saccharomyces cerevisiae S288C
  5i2t-assembly1_A  TM=3.619E-01  e=8.855E-01  Saccharomyces cerevisiae

Solvent-accessible surface area (backbone atoms only — not comparable to full-atom values): 17278 Å² total; per-residue (Å²): 134,83,82,84,74,83,79,82,62,77,48,78,42,76,48,72,85,67,76,94,70,90,84,81,91,81,91,84,91,90,82,89,82,87,89,83,84,89,83,91,82,89,82,90,77,89,82,84,84,81,91,77,89,72,82,88,71,95,84,72,79,94,70,82,52,82,84,72,61,55,70,68,59,50,52,54,56,61,70,68,56,92,52,72,63,58,54,59,56,46,36,73,73,37,74,67,48,30,56,60,72,63,38,58,66,58,36,51,51,51,37,50,50,52,25,61,77,66,71,23,41,64,68,78,51,62,72,90,80,53,52,60,68,53,35,49,45,62,57,44,40,64,59,55,49,49,53,32,73,70,41,90,47,72,66,56,46,62,70,55,71,75,74,78,72,80,74,84,63,56,91,92,38,86,81,61,43,77,73,38,76,36,73,39,74,85,71,39,39,37,38,37,33,32,72,76,35,35,39,35,36,30,38,50,57,86,65,68,84,86,68,84,58,84,75,64,66,67,39,78,78,44,78,41,84,50,66,72,82,60,69,77,85,41,53,63,40,73,44,79,40,71,40,98,81,34,66,37,46,31,47,34,56,42,70,50,78,79,70,88,74,79,89,122

Foldseek 3Di:
DDDPPPDWDWPWDFPPPDPPDDDDDDDDDDDDDDDDDDDDDDDDDDDDDDPDPDDDDPDDDDPPDPVPDDLVVVLVVLLPDLALVVLVVQLVVDVVSVVSSQDLVSLLSLLVVVCVVQVAFPLLDPSVPDDSVLSSCLSCVVVLQVCLVPDPDPVSVPVVPPPPQDDPQDPVRPPKDFLDKDAHRSRQWIWTQILQQKIWIWGCDSFPVPPPPDTPRIDGPDIDRHDPVQNPQFRWDWDWDQDPVSNGITITIGTDPPPVPPPD

pLDDT: mean 70.8, std 24.13, range [18.92, 96.31]

Mean predicted aligned error: 13.31 Å

Secondary structure (DSSP, 8-state):
------------EEE-------------------------------PPPP-------S-S-----GGGS-HHHHHHHHTT-S-HHHHHHHHTT-HHHHHHTT-HHHHHHHHHHHHHHTT--GGGS-TTT--HHHHHHHHHHHHHHHHHHT-S-HHHHHTTT---------GGGTT--EEEEEEPTTSSEEEEEETTSEEEEEE-----TTS-----PPEEEEEEEPPGGGTSSSEEEEEEEE-TTSSSEEEEEEEE---TT---